Protein AF-A0A918V9K2-F1 (afdb_monomer_lite)

Radius of gyration: 25.77 Å; chains: 1; bounding box: 80×46×63 Å

Secondary structure (DSSP, 8-state):
-HHHHHHHHHHHHHHH-TT-------TTTSPPPPP-HHHHHHHHHHHHTS---GGGGGGG--SHHHHHHHHHHHHHHHHHHT-SEEEEEEE-BTTB--HHHHHHHHHHT-TTTT--GGG---TTTTPEEEEEEE-SS--STTSTTHHHH---------PPPP--S---------TT----------------PPP-

Sequence (196 aa):
MTRRLTARFAAVWRERHPAGRYRYRDPAAAPVPALTAAYTTLGRRVERAGFVPPAEVPALVRDAAEEREWALTAPPAEEVAAAGTLLLGVPMDNFSVPAALKAWIDRVSFPNAFTGPDGGRSPLRETRVVAVMARGGGYGPGAPRASTATSRRPTGRRTSPASAGRRTTCTWWPPNSPASTSCRSSPAWSTWPPPP

Foldseek 3Di:
DLVVVLVVVQVVVCVVCVVDDDDDDDCVVVFLDADDVLLVVLLVQCVVVPADELVRSVVSRDDPSVVVLNVSQSPLLVVQLPALEAEARAEQDPNHGDPSVVSSVVSNPRPNSQADPPSDHGSCPNYHYHYHYDYDWDCPPPTPNVVVVDPPDPPDDDPDDDDDDDDFDWDDDDDPDPDDTDTDDDDDDDDDDDDD

pLDDT: mean 78.72, std 23.77, range [26.5, 98.5]

InterPro domains:
  IPR003680 Flavodoxin-like fold [PF02525] (2-142)
  IPR029039 Flavoprotein-like superfamily [G3DSA:3.40.50.360] (1-156)
  IPR029039 Flavoprotein-like superfamily [SSF52218] (2-145)
  IPR050104 FMN-dependent NADH:quinone oxidoreductase, azoreductase type 1 [PTHR43741] (2-150)

Organism: NCBI:txid68898

Structure (mmCIF, N/CA/C/O backbone):
data_AF-A0A918V9K2-F1
#
_entry.id   AF-A0A918V9K2-F1
#
loop_
_atom_site.group_PDB
_atom_site.id
_atom_site.type_symbol
_atom_site.label_atom_id
_atom_site.label_alt_id
_atom_site.label_comp_id
_atom_site.label_asym_id
_atom_site.label_entity_id
_atom_site.label_seq_id
_atom_site.pdbx_PDB_ins_code
_atom_site.Cartn_x
_atom_site.Cartn_y
_atom_site.Cartn_z
_atom_site.occupancy
_atom_site.B_iso_or_equiv
_atom_site.auth_seq_id
_atom_site.auth_comp_id
_atom_site.auth_asym_id
_atom_site.auth_atom_id
_atom_site.pdbx_PDB_model_num
ATOM 1 N N . MET A 1 1 ? -4.495 -2.445 21.652 1.00 84.62 1 MET A N 1
ATOM 2 C CA . MET A 1 1 ? -5.500 -1.354 21.656 1.00 84.62 1 MET A CA 1
ATOM 3 C C . MET A 1 1 ? -5.933 -0.968 20.244 1.00 84.62 1 MET A C 1
ATOM 5 O O . MET A 1 1 ? -7.098 -1.174 19.928 1.00 84.62 1 MET A O 1
ATOM 9 N N . THR A 1 2 ? -5.024 -0.492 19.379 1.00 89.06 2 THR A N 1
ATOM 10 C CA . THR A 1 2 ? -5.342 -0.070 17.994 1.00 89.06 2 THR A CA 1
ATOM 11 C C . THR A 1 2 ? -6.175 -1.094 17.223 1.00 89.06 2 THR A C 1
ATOM 13 O O . THR A 1 2 ? -7.214 -0.726 16.698 1.00 89.06 2 THR A O 1
ATOM 16 N N . ARG A 1 3 ? -5.807 -2.384 17.260 1.00 91.56 3 ARG A N 1
ATOM 17 C CA . ARG A 1 3 ? -6.555 -3.477 16.606 1.00 91.56 3 ARG A CA 1
ATOM 18 C C . ARG A 1 3 ? -8.030 -3.573 17.027 1.00 91.56 3 ARG A C 1
ATOM 20 O O . ARG A 1 3 ? -8.886 -3.815 16.188 1.00 91.56 3 ARG A O 1
ATOM 27 N N . ARG A 1 4 ? -8.344 -3.378 18.315 1.00 93.00 4 ARG A N 1
ATOM 28 C CA . ARG A 1 4 ? -9.735 -3.426 18.813 1.00 93.00 4 ARG A CA 1
ATOM 29 C C . ARG A 1 4 ? -10.534 -2.214 18.330 1.00 93.00 4 ARG A C 1
ATOM 31 O O . ARG A 1 4 ? -11.672 -2.362 17.899 1.00 93.00 4 ARG A O 1
ATOM 38 N N . LEU A 1 5 ? -9.926 -1.029 18.371 1.00 94.62 5 LEU A N 1
ATOM 39 C CA . LEU A 1 5 ? -10.560 0.214 17.929 1.00 94.62 5 LEU A CA 1
ATOM 40 C C . LEU A 1 5 ? -10.796 0.231 16.414 1.00 94.62 5 LEU A C 1
ATOM 42 O O . LEU A 1 5 ? -11.886 0.590 15.974 1.00 94.62 5 LEU A O 1
ATOM 46 N N . THR A 1 6 ? -9.821 -0.212 15.615 1.00 96.19 6 THR A N 1
ATOM 47 C CA . THR A 1 6 ? -9.998 -0.327 14.162 1.00 96.19 6 THR A CA 1
ATOM 48 C C . THR A 1 6 ? -11.019 -1.398 13.797 1.00 96.19 6 THR A C 1
ATOM 50 O O . THR A 1 6 ? -11.824 -1.165 12.902 1.00 96.19 6 THR A O 1
ATOM 53 N N . ALA A 1 7 ? -11.068 -2.527 14.516 1.00 96.12 7 ALA A N 1
ATOM 54 C CA . ALA A 1 7 ? -12.112 -3.534 14.325 1.00 96.12 7 ALA A CA 1
ATOM 55 C C . ALA A 1 7 ? -13.513 -2.970 14.616 1.00 96.12 7 ALA A C 1
ATOM 57 O O . ALA A 1 7 ? -14.436 -3.186 13.831 1.00 96.12 7 ALA A O 1
ATOM 58 N N . ARG A 1 8 ? -13.674 -2.188 15.694 1.00 96.88 8 ARG A N 1
ATOM 59 C CA . ARG A 1 8 ? -14.955 -1.537 16.006 1.00 96.88 8 ARG A CA 1
ATOM 60 C C . ARG A 1 8 ? -15.348 -0.510 14.947 1.00 96.88 8 ARG A C 1
ATOM 62 O O . ARG A 1 8 ? -16.502 -0.506 14.530 1.00 96.88 8 ARG A O 1
ATOM 69 N N . PHE A 1 9 ? -14.408 0.321 14.493 1.00 96.38 9 PHE A N 1
ATOM 70 C CA . PHE A 1 9 ? -14.653 1.256 13.393 1.00 96.38 9 PHE A CA 1
ATOM 71 C C . PHE A 1 9 ? -15.097 0.510 12.133 1.00 96.38 9 PHE A C 1
ATOM 73 O O . PHE A 1 9 ? -16.107 0.869 11.539 1.00 96.38 9 PHE A O 1
ATOM 80 N N . ALA A 1 10 ? -14.372 -0.543 11.742 1.00 96.56 10 ALA A N 1
ATOM 81 C CA . ALA A 1 10 ? -14.674 -1.318 10.545 1.00 96.56 10 ALA A CA 1
ATOM 82 C C . ALA A 1 10 ? -16.060 -1.974 10.616 1.00 96.56 10 ALA A C 1
ATOM 84 O O . ALA A 1 10 ? -16.785 -1.952 9.625 1.00 96.56 10 ALA A O 1
ATOM 85 N N . ALA A 1 11 ? -16.454 -2.505 11.778 1.00 97.19 11 ALA A N 1
ATOM 86 C CA . ALA A 1 11 ? -17.792 -3.056 11.987 1.00 97.19 11 ALA A CA 1
ATOM 87 C C . ALA A 1 11 ? -18.885 -1.998 11.747 1.00 97.19 11 ALA A C 1
ATOM 89 O O . ALA A 1 11 ? -19.736 -2.184 10.882 1.00 97.19 11 ALA A O 1
ATOM 90 N N . VAL A 1 12 ? -18.790 -0.844 12.418 1.00 97.38 12 VAL A N 1
ATOM 91 C CA . VAL A 1 12 ? -19.761 0.258 12.266 1.00 97.38 12 VAL A CA 1
ATOM 92 C C . VAL A 1 12 ? -19.762 0.821 10.843 1.00 97.38 12 VAL A C 1
ATOM 94 O O . VAL A 1 12 ? -20.810 1.176 10.307 1.00 97.38 12 VAL A O 1
ATOM 97 N N . TRP A 1 13 ? -18.594 0.914 10.206 1.00 96.50 13 TRP A N 1
ATOM 98 C CA . TRP A 1 13 ? -18.494 1.380 8.827 1.00 96.50 13 TRP A CA 1
ATOM 99 C C . TRP A 1 13 ? -19.233 0.437 7.876 1.00 96.50 13 TRP A C 1
ATOM 101 O O . TRP A 1 13 ? -20.012 0.914 7.057 1.00 96.50 13 TRP A O 1
ATOM 111 N N . ARG A 1 14 ? -19.056 -0.882 8.021 1.00 96.69 14 ARG A N 1
ATOM 112 C CA . ARG A 1 14 ? -19.726 -1.890 7.185 1.00 96.69 14 ARG A CA 1
ATOM 113 C C . ARG A 1 14 ? -21.240 -1.906 7.388 1.00 96.69 14 ARG A C 1
ATOM 115 O O . ARG A 1 14 ? -21.965 -2.017 6.410 1.00 96.69 14 ARG A O 1
ATOM 122 N N . GLU A 1 15 ? -21.714 -1.735 8.622 1.00 97.38 15 GLU A N 1
ATOM 123 C CA . GLU A 1 15 ? -23.151 -1.603 8.924 1.00 97.38 15 GLU A CA 1
ATOM 124 C C . GLU A 1 15 ? -23.780 -0.407 8.189 1.00 97.38 15 GLU A C 1
ATOM 126 O O . GLU A 1 15 ? -24.892 -0.499 7.678 1.00 97.38 15 GLU A O 1
ATOM 131 N N . ARG A 1 16 ? -23.053 0.713 8.099 1.00 96.75 16 ARG A N 1
ATOM 132 C CA . ARG A 1 16 ? -23.521 1.940 7.430 1.00 96.75 16 ARG A CA 1
ATOM 133 C C . ARG A 1 16 ? -23.308 1.946 5.915 1.00 96.75 16 ARG A C 1
ATOM 135 O O . ARG A 1 16 ? -23.869 2.800 5.238 1.00 96.75 16 ARG A O 1
ATOM 142 N N . HIS A 1 17 ? -22.506 1.022 5.390 1.00 95.69 17 HIS A N 1
ATOM 143 C CA . HIS A 1 17 ? -22.180 0.915 3.967 1.00 95.69 17 HIS A CA 1
ATOM 144 C C . HIS A 1 17 ? -22.356 -0.540 3.501 1.00 95.69 17 HIS A C 1
ATOM 146 O O . HIS A 1 17 ? -21.368 -1.194 3.163 1.00 95.69 17 HIS A O 1
ATOM 152 N N . PRO A 1 18 ? -23.594 -1.070 3.459 1.00 94.12 18 PRO A N 1
ATOM 153 C CA . PRO A 1 18 ? -23.844 -2.484 3.157 1.00 94.12 18 PRO A CA 1
ATOM 154 C C . PRO A 1 18 ? -23.419 -2.896 1.738 1.00 94.12 18 PRO A C 1
ATOM 156 O O . PRO A 1 18 ? -23.043 -4.042 1.520 1.00 94.12 18 PRO A O 1
ATOM 159 N N . ALA A 1 19 ? -23.421 -1.960 0.782 1.00 94.50 19 ALA A N 1
ATOM 160 C CA . ALA A 1 19 ? -22.894 -2.169 -0.571 1.00 94.50 19 ALA A CA 1
ATOM 161 C C . ALA A 1 19 ? -21.376 -1.905 -0.686 1.00 94.50 19 ALA A C 1
ATOM 163 O O . ALA A 1 19 ? -20.779 -2.105 -1.744 1.00 94.50 19 ALA A O 1
ATOM 164 N N . GLY A 1 20 ? -20.741 -1.418 0.385 1.00 91.56 20 GLY A N 1
ATOM 165 C CA . GLY A 1 20 ? -19.325 -1.079 0.414 1.00 91.56 20 GLY A CA 1
ATOM 166 C C . GLY A 1 20 ? -18.445 -2.325 0.457 1.00 91.56 20 GLY A C 1
ATOM 167 O O . GLY A 1 20 ? -18.639 -3.222 1.277 1.00 91.56 20 GLY A O 1
ATOM 168 N N . ARG A 1 21 ? -17.419 -2.368 -0.398 1.00 94.88 21 ARG A N 1
ATOM 169 C CA . ARG A 1 21 ? -16.385 -3.408 -0.324 1.00 94.88 21 ARG A CA 1
ATOM 170 C C . ARG A 1 21 ? -15.489 -3.160 0.888 1.00 94.88 21 ARG A C 1
ATOM 172 O O . ARG A 1 21 ? -15.125 -2.023 1.178 1.00 94.88 21 ARG A O 1
ATOM 179 N N . TYR A 1 22 ? -15.104 -4.233 1.570 1.00 95.19 22 TYR A N 1
ATOM 180 C CA . TYR A 1 22 ? -14.211 -4.184 2.723 1.00 95.19 22 TYR A CA 1
ATOM 181 C C . TYR A 1 22 ? -13.045 -5.149 2.526 1.00 95.19 22 TYR A C 1
ATOM 183 O O . TYR A 1 22 ? -13.257 -6.342 2.311 1.00 95.19 22 TYR A O 1
ATOM 191 N N . ARG A 1 2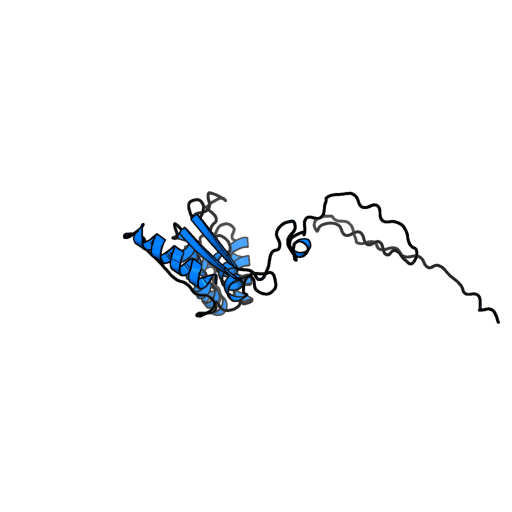3 ? -11.817 -4.637 2.641 1.00 95.12 23 ARG A N 1
ATOM 192 C CA . ARG A 1 23 ? -10.592 -5.440 2.643 1.00 95.12 23 ARG A CA 1
ATOM 193 C C . ARG A 1 23 ? -9.831 -5.188 3.935 1.00 95.12 23 ARG A C 1
ATOM 195 O O . ARG A 1 23 ? -9.568 -4.044 4.297 1.00 95.12 23 ARG A O 1
ATOM 202 N N . TYR A 1 24 ? -9.490 -6.266 4.631 1.00 95.06 24 TYR A N 1
ATOM 203 C CA . TYR A 1 24 ? -8.674 -6.219 5.836 1.00 95.06 24 TYR A CA 1
ATOM 204 C C . TYR A 1 24 ? -7.251 -6.667 5.515 1.00 95.06 24 TYR A C 1
ATOM 206 O O . TYR A 1 24 ? -7.054 -7.695 4.868 1.00 95.06 24 TYR A O 1
ATOM 214 N N . ARG A 1 25 ? -6.265 -5.907 5.994 1.00 93.56 25 ARG A N 1
ATOM 215 C CA . ARG A 1 25 ? -4.850 -6.260 5.910 1.00 93.56 25 ARG A CA 1
ATOM 216 C C . ARG A 1 25 ? -4.215 -6.081 7.277 1.00 93.56 25 ARG A C 1
ATOM 218 O O . ARG A 1 25 ? -4.394 -5.055 7.930 1.00 93.56 25 ARG A O 1
ATOM 225 N N . ASP A 1 26 ? -3.458 -7.088 7.681 1.00 92.06 26 ASP A N 1
ATOM 226 C CA . ASP A 1 26 ? -2.725 -7.096 8.935 1.00 92.06 26 ASP A CA 1
ATOM 227 C C . ASP A 1 26 ? -1.237 -7.332 8.670 1.00 92.06 26 ASP A C 1
ATOM 229 O O . ASP A 1 26 ? -0.807 -8.484 8.582 1.00 92.06 26 ASP A O 1
ATOM 233 N N . PRO A 1 27 ? -0.438 -6.258 8.558 1.00 87.19 27 PRO A N 1
ATOM 234 C CA . PRO A 1 27 ? 1.000 -6.377 8.356 1.00 87.19 27 PRO A CA 1
ATOM 235 C C . PRO A 1 27 ? 1.732 -7.088 9.502 1.00 87.19 27 PRO A C 1
ATOM 237 O O . PRO A 1 27 ? 2.884 -7.452 9.323 1.00 87.19 27 PRO A O 1
ATOM 240 N N . ALA A 1 28 ? 1.124 -7.276 10.679 1.00 83.81 28 ALA A N 1
ATOM 241 C CA . ALA A 1 28 ? 1.758 -8.034 11.759 1.00 83.81 28 ALA A CA 1
ATOM 242 C C . ALA A 1 28 ? 1.540 -9.550 11.612 1.00 83.81 28 ALA A C 1
ATOM 244 O O . ALA A 1 28 ? 2.442 -10.319 11.925 1.00 83.81 28 ALA A O 1
ATOM 245 N N . ALA A 1 29 ? 0.367 -9.981 11.130 1.00 89.19 29 ALA A N 1
ATOM 246 C CA . ALA A 1 29 ? 0.070 -11.399 10.892 1.00 89.19 29 ALA A CA 1
ATOM 247 C C . ALA A 1 29 ? 0.582 -11.897 9.534 1.00 89.19 29 ALA A C 1
ATOM 249 O O . ALA A 1 29 ? 0.991 -13.047 9.416 1.00 89.19 29 ALA A O 1
ATOM 250 N N . ALA A 1 30 ? 0.592 -11.027 8.523 1.00 89.50 30 ALA A N 1
ATOM 251 C CA . ALA A 1 30 ? 1.189 -11.280 7.217 1.00 89.50 30 ALA A CA 1
ATOM 252 C C . ALA A 1 30 ? 2.232 -10.187 6.923 1.00 89.50 30 ALA A C 1
ATOM 254 O O . ALA A 1 30 ? 1.914 -9.199 6.246 1.00 89.50 30 ALA A O 1
ATOM 255 N N . PRO A 1 31 ? 3.458 -10.324 7.470 1.00 87.25 31 PRO A N 1
ATOM 256 C CA . PRO A 1 31 ? 4.515 -9.342 7.304 1.00 87.25 31 PRO A CA 1
ATOM 257 C C . PRO A 1 31 ? 4.809 -9.036 5.848 1.00 87.25 31 PRO A C 1
ATOM 259 O O . PRO A 1 31 ? 5.048 -9.913 5.022 1.00 87.25 31 PRO A O 1
ATOM 262 N N . VAL A 1 32 ? 4.818 -7.743 5.561 1.00 90.12 32 VAL A N 1
ATOM 263 C CA . VAL A 1 32 ? 5.237 -7.202 4.279 1.00 90.12 32 VAL A CA 1
ATOM 264 C C . VAL A 1 32 ? 6.768 -7.331 4.218 1.00 90.12 32 VAL A C 1
ATOM 266 O O . VAL A 1 32 ? 7.433 -6.749 5.077 1.00 90.12 32 VAL A O 1
ATOM 269 N N . PRO A 1 33 ? 7.347 -8.101 3.268 1.00 93.12 33 PRO A N 1
ATOM 270 C CA . PRO A 1 33 ? 8.790 -8.354 3.244 1.00 93.12 33 PRO A CA 1
ATOM 271 C C . PRO A 1 33 ? 9.601 -7.057 3.192 1.00 93.12 33 PRO A C 1
ATOM 273 O O . PRO A 1 33 ? 9.145 -6.081 2.599 1.00 93.12 33 PRO A O 1
ATOM 276 N N . ALA A 1 34 ? 10.811 -7.026 3.746 1.00 92.94 34 ALA A N 1
ATOM 277 C CA . ALA A 1 34 ? 11.684 -5.865 3.571 1.00 92.94 34 ALA A CA 1
ATOM 278 C C . ALA A 1 34 ? 11.939 -5.586 2.076 1.00 92.94 34 ALA A C 1
ATOM 280 O O . ALA A 1 34 ? 11.912 -6.505 1.253 1.00 92.94 34 ALA A O 1
ATOM 281 N N . LEU A 1 35 ? 12.153 -4.317 1.730 1.00 95.12 35 LEU A N 1
ATOM 282 C CA . LEU A 1 35 ? 12.511 -3.926 0.367 1.00 95.12 35 LEU A CA 1
ATOM 283 C C . LEU A 1 35 ? 13.937 -4.378 0.057 1.00 95.12 35 LEU A C 1
ATOM 285 O O . LEU A 1 35 ? 14.819 -4.307 0.915 1.00 95.12 35 LEU A O 1
ATOM 289 N N . THR A 1 36 ? 14.170 -4.794 -1.182 1.00 97.56 36 THR A N 1
ATOM 290 C CA . THR A 1 36 ? 15.504 -5.144 -1.679 1.00 97.56 36 THR A CA 1
ATOM 291 C C . THR A 1 36 ? 16.045 -4.061 -2.613 1.00 97.56 36 THR A C 1
ATOM 293 O O . THR A 1 36 ? 15.345 -3.118 -2.985 1.00 97.56 36 THR A O 1
ATOM 296 N N . ALA A 1 37 ? 17.304 -4.194 -3.036 1.00 98.06 37 ALA A N 1
ATOM 297 C CA . ALA A 1 37 ? 17.899 -3.277 -4.007 1.00 98.06 37 ALA A CA 1
ATOM 298 C C . ALA A 1 37 ? 17.142 -3.252 -5.351 1.00 98.06 37 ALA A C 1
ATOM 300 O O . ALA A 1 37 ? 17.139 -2.217 -6.018 1.00 98.06 37 ALA A O 1
ATOM 301 N N . ALA A 1 38 ? 16.476 -4.352 -5.728 1.00 98.38 38 ALA A N 1
ATOM 302 C CA . ALA A 1 38 ? 15.687 -4.446 -6.955 1.00 98.38 38 ALA A CA 1
ATOM 303 C C . ALA A 1 38 ? 14.515 -3.449 -6.964 1.00 98.38 38 ALA A C 1
ATOM 305 O O . ALA A 1 38 ? 14.313 -2.757 -7.958 1.00 98.38 38 ALA A O 1
ATOM 306 N N . TYR A 1 39 ? 13.832 -3.272 -5.825 1.00 98.19 39 TYR A N 1
ATOM 307 C CA . TYR A 1 39 ? 12.772 -2.271 -5.656 1.00 98.19 39 TYR A CA 1
ATOM 308 C C . TYR A 1 39 ? 13.281 -0.864 -5.995 1.00 98.19 39 TYR A C 1
ATOM 310 O O . TYR A 1 39 ? 12.697 -0.150 -6.808 1.00 98.19 39 TYR A O 1
ATOM 318 N N . THR A 1 40 ? 14.417 -0.480 -5.408 1.00 97.94 40 THR A N 1
ATOM 319 C CA . THR A 1 40 ? 15.012 0.848 -5.606 1.00 97.94 40 THR A CA 1
ATOM 320 C C . THR A 1 40 ? 15.537 1.029 -7.030 1.00 97.94 40 THR A C 1
ATOM 322 O O . THR A 1 40 ? 15.469 2.123 -7.590 1.00 97.94 40 THR A O 1
ATOM 325 N N . THR A 1 41 ? 16.085 -0.022 -7.638 1.00 98.44 41 THR A N 1
ATOM 326 C CA . THR A 1 41 ? 16.565 0.021 -9.025 1.00 98.44 41 THR A CA 1
ATOM 327 C C . THR A 1 41 ? 15.416 0.209 -10.010 1.00 98.44 41 THR A C 1
ATOM 329 O O . THR A 1 41 ? 15.510 1.109 -10.849 1.00 98.44 41 THR A O 1
ATOM 332 N N . LEU A 1 42 ? 14.321 -0.539 -9.850 1.00 98.50 42 LEU A N 1
ATOM 333 C CA . LEU A 1 42 ? 13.105 -0.370 -10.643 1.00 98.50 42 LEU A CA 1
ATOM 334 C C . LEU A 1 42 ? 12.485 1.018 -10.427 1.00 98.50 42 LEU A C 1
ATOM 336 O O . LEU A 1 42 ? 12.216 1.720 -11.398 1.00 98.50 42 LEU A O 1
ATOM 340 N N . GLY A 1 43 ? 12.341 1.460 -9.172 1.00 97.50 43 GLY A N 1
ATOM 341 C CA . GLY A 1 43 ? 11.787 2.776 -8.831 1.00 97.50 43 GLY A CA 1
ATOM 342 C C . GLY A 1 43 ? 12.552 3.930 -9.481 1.00 97.50 43 GLY A C 1
ATOM 343 O O . GLY A 1 43 ? 11.956 4.764 -10.155 1.00 97.50 43 GLY A O 1
ATOM 344 N N . ARG A 1 44 ? 13.889 3.925 -9.405 1.00 97.88 44 ARG A N 1
ATOM 345 C CA . ARG A 1 44 ? 14.716 4.941 -10.084 1.00 97.88 44 ARG A CA 1
ATOM 346 C C . ARG A 1 44 ? 14.589 4.895 -11.603 1.00 97.88 44 ARG A C 1
ATOM 348 O O . ARG A 1 44 ? 14.747 5.922 -12.258 1.00 97.88 44 ARG A O 1
ATOM 355 N N . ARG A 1 45 ? 14.381 3.711 -12.188 1.00 97.69 45 ARG A N 1
ATOM 356 C CA . ARG A 1 45 ? 14.155 3.578 -13.634 1.00 97.69 45 ARG A CA 1
ATOM 357 C C . ARG A 1 45 ? 12.825 4.221 -14.025 1.00 97.69 45 ARG A C 1
ATOM 359 O O . ARG A 1 45 ? 12.803 4.973 -14.991 1.00 97.69 45 ARG A O 1
ATOM 366 N N . VAL A 1 46 ? 11.774 3.967 -13.246 1.00 96.81 46 VAL A N 1
ATOM 367 C CA . VAL A 1 46 ? 10.449 4.582 -13.406 1.00 96.81 46 VAL A CA 1
ATOM 368 C C . VAL A 1 46 ? 10.532 6.105 -13.285 1.00 96.81 46 VAL A C 1
ATOM 370 O O . VAL A 1 46 ? 10.075 6.801 -14.181 1.00 96.81 46 VAL A O 1
ATOM 373 N N . GLU A 1 47 ? 11.195 6.630 -12.253 1.00 94.31 47 GLU A N 1
ATOM 374 C CA . GLU A 1 47 ? 11.372 8.079 -12.065 1.00 94.31 47 GLU A CA 1
ATOM 375 C C . GLU A 1 47 ? 12.096 8.744 -13.246 1.00 94.31 47 GLU A C 1
ATOM 377 O O . GLU A 1 47 ? 11.697 9.812 -13.703 1.00 94.31 47 GLU A O 1
ATOM 382 N N . ARG A 1 48 ? 13.152 8.109 -13.777 1.00 95.88 48 ARG A N 1
ATOM 383 C CA . ARG A 1 48 ? 13.894 8.635 -14.938 1.00 95.88 48 ARG A CA 1
ATOM 384 C C . ARG A 1 48 ? 13.091 8.611 -16.235 1.00 95.88 48 ARG A C 1
ATOM 386 O O . ARG A 1 48 ? 13.391 9.398 -17.126 1.00 95.88 48 ARG A O 1
ATOM 393 N N . ALA A 1 49 ? 12.112 7.718 -16.348 1.00 94.06 49 ALA A N 1
ATOM 394 C CA . ALA A 1 49 ? 11.198 7.670 -17.484 1.00 94.06 49 ALA A CA 1
ATOM 395 C C . ALA A 1 49 ? 10.103 8.755 -17.410 1.00 94.06 49 ALA A C 1
ATOM 397 O O . ALA A 1 49 ? 9.315 8.888 -18.341 1.00 94.06 49 ALA A O 1
ATOM 398 N N . GLY A 1 50 ? 10.065 9.552 -16.334 1.00 90.69 50 GLY A N 1
ATOM 399 C CA . GLY A 1 50 ? 9.048 10.573 -16.113 1.00 90.69 50 GLY A CA 1
ATOM 400 C C . GLY A 1 50 ? 7.777 9.974 -15.517 1.00 90.69 50 GLY A C 1
ATOM 401 O O . GLY A 1 50 ? 7.820 9.264 -14.508 1.00 90.69 50 GLY A O 1
ATOM 402 N N . PHE A 1 51 ? 6.629 10.285 -16.118 1.00 91.25 51 PHE A N 1
ATOM 403 C CA . PHE A 1 51 ? 5.358 9.704 -15.701 1.00 91.25 51 PHE A CA 1
ATOM 404 C C . PHE A 1 51 ? 5.172 8.323 -16.337 1.00 91.25 51 PHE A C 1
ATOM 406 O O . PHE A 1 51 ? 5.047 8.204 -17.551 1.00 91.25 51 PHE A O 1
ATOM 413 N N . VAL A 1 52 ? 5.120 7.291 -15.496 1.00 93.44 52 VAL A N 1
ATOM 414 C CA . VAL A 1 52 ? 4.792 5.912 -15.876 1.00 93.44 52 VAL A CA 1
ATOM 415 C C . VAL A 1 52 ? 3.659 5.456 -14.965 1.00 93.44 52 VAL A C 1
ATOM 417 O O . VAL A 1 52 ? 3.884 5.355 -13.753 1.00 93.44 52 VAL A O 1
ATOM 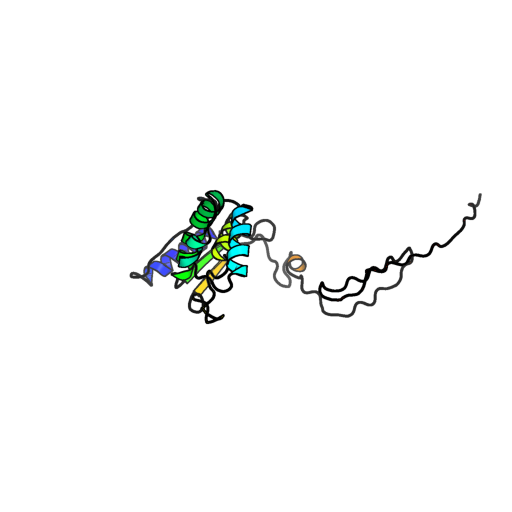420 N N . PRO A 1 53 ? 2.449 5.203 -15.483 1.00 91.69 53 PRO A N 1
ATOM 421 C CA . PRO A 1 53 ? 1.362 4.709 -14.655 1.00 91.69 53 PRO A CA 1
ATOM 422 C C . PRO A 1 53 ? 1.695 3.302 -14.128 1.00 91.69 53 PRO A C 1
ATOM 424 O O . PRO A 1 53 ? 2.379 2.539 -14.814 1.00 91.69 53 PRO A O 1
ATOM 427 N N . PRO A 1 54 ? 1.183 2.901 -12.947 1.00 92.81 54 PRO A N 1
ATOM 428 C CA . PRO A 1 54 ? 1.447 1.577 -12.374 1.00 92.81 54 PRO A CA 1
ATOM 429 C C . PRO A 1 54 ? 1.225 0.412 -13.347 1.00 92.81 54 PRO A C 1
ATOM 431 O O . PRO A 1 54 ? 2.020 -0.520 -13.378 1.00 92.81 54 PRO A O 1
ATOM 434 N N . ALA A 1 55 ? 0.200 0.497 -14.199 1.00 93.25 55 ALA A N 1
ATOM 435 C CA . ALA A 1 55 ? -0.105 -0.526 -15.199 1.00 93.25 55 ALA A CA 1
ATOM 436 C C . ALA A 1 55 ? 1.009 -0.737 -16.248 1.00 93.25 55 ALA A C 1
ATOM 438 O O . ALA A 1 55 ? 1.094 -1.812 -16.833 1.00 93.25 55 ALA A O 1
ATOM 439 N N . GLU A 1 56 ? 1.873 0.256 -16.469 1.00 95.81 56 GLU A N 1
ATOM 440 C CA . GLU A 1 56 ? 2.967 0.210 -17.450 1.00 95.81 56 GLU A CA 1
ATOM 441 C C . GLU A 1 56 ? 4.328 -0.130 -16.823 1.00 95.81 56 GLU A C 1
ATOM 443 O O . GLU A 1 56 ? 5.265 -0.495 -17.535 1.00 95.81 56 GLU A O 1
ATOM 448 N N . VAL A 1 57 ? 4.449 -0.097 -15.490 1.00 97.31 57 VAL A N 1
ATOM 449 C CA . VAL A 1 57 ? 5.686 -0.467 -14.779 1.00 97.31 57 VAL A CA 1
ATOM 450 C C . VAL A 1 57 ? 6.204 -1.873 -15.138 1.00 97.31 57 VAL A C 1
ATOM 452 O O . VAL A 1 57 ? 7.424 -2.001 -15.280 1.00 97.31 57 VAL A O 1
ATOM 455 N N . PRO A 1 58 ? 5.366 -2.914 -15.362 1.00 97.81 58 PRO A N 1
ATOM 456 C CA . PRO A 1 58 ? 5.844 -4.223 -15.815 1.00 97.81 58 PRO A CA 1
ATOM 457 C C . PRO A 1 58 ? 6.735 -4.181 -17.064 1.00 97.81 58 PRO A C 1
ATOM 459 O O . PRO A 1 58 ? 7.680 -4.957 -17.156 1.00 97.81 58 PRO A O 1
ATOM 462 N N . ALA A 1 59 ? 6.501 -3.250 -17.996 1.00 97.94 59 ALA A N 1
ATOM 463 C CA . ALA A 1 59 ? 7.309 -3.124 -19.213 1.00 97.94 59 ALA A CA 1
ATOM 464 C C . ALA A 1 59 ? 8.744 -2.627 -18.940 1.00 97.94 59 ALA A C 1
ATOM 466 O O . ALA A 1 59 ? 9.627 -2.745 -19.791 1.00 97.94 59 ALA A O 1
ATOM 467 N N . LEU A 1 60 ? 8.991 -2.065 -17.753 1.00 97.75 60 LEU A N 1
ATOM 468 C CA . LEU A 1 60 ? 10.300 -1.583 -17.324 1.00 97.75 60 LEU A CA 1
ATOM 469 C C . LEU A 1 60 ? 11.075 -2.598 -16.482 1.00 97.75 60 LEU A C 1
ATOM 471 O O . LEU A 1 60 ? 12.252 -2.343 -16.217 1.00 97.75 60 LEU A O 1
ATOM 475 N N . VAL A 1 61 ? 10.458 -3.710 -16.075 1.00 98.38 61 VAL A N 1
ATOM 476 C CA . VAL A 1 61 ? 11.093 -4.797 -15.314 1.00 98.38 61 VAL A CA 1
ATOM 477 C C . VAL A 1 61 ? 12.155 -5.489 -16.174 1.00 98.38 61 VAL A C 1
ATOM 479 O O . VAL A 1 61 ? 11.952 -5.724 -17.364 1.00 98.38 61 VAL A O 1
ATOM 482 N N . ARG A 1 62 ? 13.322 -5.780 -15.590 1.00 98.31 62 ARG A N 1
ATOM 483 C CA . ARG A 1 62 ? 14.477 -6.350 -16.311 1.00 98.31 62 ARG A CA 1
ATOM 484 C C . ARG A 1 62 ? 14.867 -7.751 -15.871 1.00 98.31 62 ARG A C 1
ATOM 486 O O . ARG A 1 62 ? 15.512 -8.450 -16.646 1.00 98.31 62 ARG A O 1
ATOM 493 N N . ASP A 1 63 ? 14.509 -8.148 -14.658 1.00 98.31 63 ASP A N 1
ATOM 494 C CA . ASP A 1 63 ? 14.893 -9.436 -14.092 1.00 98.31 63 ASP A CA 1
ATOM 495 C C . ASP A 1 63 ? 13.856 -9.958 -13.084 1.00 98.31 63 ASP A C 1
ATOM 497 O O . ASP A 1 63 ? 12.921 -9.255 -12.690 1.00 98.31 63 ASP A O 1
ATOM 501 N N . ALA A 1 64 ? 14.042 -11.208 -12.654 1.00 98.44 64 ALA A N 1
ATOM 502 C CA . ALA A 1 64 ? 13.144 -11.891 -11.726 1.00 98.44 64 ALA A CA 1
ATOM 503 C C . ALA A 1 64 ? 13.099 -11.246 -10.325 1.00 98.44 64 ALA A C 1
ATOM 505 O O . ALA A 1 64 ? 12.120 -11.410 -9.594 1.00 98.44 64 ALA A O 1
ATOM 506 N N . ALA A 1 65 ? 14.147 -10.521 -9.914 1.00 98.38 65 ALA A N 1
ATOM 507 C CA . ALA A 1 65 ? 14.161 -9.849 -8.618 1.00 98.38 65 ALA A CA 1
ATOM 508 C C . ALA A 1 65 ? 13.280 -8.592 -8.650 1.00 98.38 65 ALA A C 1
ATOM 510 O O . ALA A 1 65 ? 12.515 -8.353 -7.715 1.00 98.38 65 ALA A O 1
ATOM 511 N N . GLU A 1 66 ? 13.345 -7.819 -9.734 1.00 98.50 66 GLU A N 1
ATOM 512 C CA . GLU A 1 66 ? 12.449 -6.690 -9.980 1.00 98.50 66 GLU A CA 1
ATOM 513 C C . GLU A 1 66 ? 11.001 -7.147 -10.181 1.00 98.50 66 GLU A C 1
ATOM 515 O O . GLU A 1 66 ? 10.096 -6.540 -9.609 1.00 98.50 66 GLU A O 1
ATOM 520 N N . GLU A 1 67 ? 10.781 -8.245 -10.910 1.00 98.38 67 GLU A N 1
ATOM 521 C CA . GLU A 1 67 ? 9.456 -8.856 -11.071 1.00 98.38 67 GLU A CA 1
ATOM 522 C C . GLU A 1 67 ? 8.851 -9.223 -9.711 1.00 98.38 67 GLU A C 1
ATOM 524 O O . GLU A 1 67 ? 7.713 -8.858 -9.403 1.00 98.38 67 GLU A O 1
ATOM 529 N N . ARG A 1 68 ? 9.641 -9.868 -8.844 1.00 97.88 68 ARG A N 1
ATOM 530 C CA . ARG A 1 68 ? 9.229 -10.200 -7.477 1.00 97.88 68 ARG A CA 1
ATOM 531 C C . ARG A 1 68 ? 8.888 -8.957 -6.655 1.00 97.88 68 ARG A C 1
ATOM 533 O O . ARG A 1 68 ? 7.888 -8.966 -5.938 1.00 97.88 68 ARG A O 1
ATOM 540 N N . GLU A 1 69 ? 9.707 -7.904 -6.697 1.00 98.06 69 GLU A N 1
ATOM 541 C CA . GLU A 1 69 ? 9.403 -6.674 -5.951 1.00 98.06 69 GLU A CA 1
ATOM 542 C C . GLU A 1 69 ? 8.154 -5.977 -6.489 1.00 98.06 69 GLU A C 1
ATOM 544 O O . GLU A 1 69 ? 7.343 -5.496 -5.693 1.00 98.06 69 GLU A O 1
ATOM 549 N N . TRP A 1 70 ? 7.946 -5.972 -7.808 1.00 97.88 70 TRP A N 1
ATOM 550 C CA . TRP A 1 70 ? 6.736 -5.425 -8.413 1.00 97.88 70 TRP A CA 1
ATOM 551 C C . TRP A 1 70 ? 5.485 -6.217 -8.015 1.00 97.88 70 TRP A C 1
ATOM 553 O O . TRP A 1 70 ? 4.502 -5.618 -7.580 1.00 97.88 70 TRP A O 1
ATOM 563 N N . ALA A 1 71 ? 5.545 -7.551 -8.030 1.00 97.12 71 ALA A N 1
ATOM 564 C CA . ALA A 1 71 ? 4.450 -8.422 -7.595 1.00 97.12 71 ALA A CA 1
ATOM 565 C C . ALA A 1 71 ? 4.044 -8.198 -6.123 1.00 97.12 71 ALA A C 1
ATOM 567 O O . ALA A 1 71 ? 2.881 -8.367 -5.758 1.00 97.12 71 ALA A O 1
ATOM 568 N N . LEU A 1 72 ? 4.983 -7.782 -5.266 1.00 96.19 72 LEU A N 1
ATOM 569 C CA . LEU A 1 72 ? 4.699 -7.406 -3.876 1.00 96.19 72 LEU A CA 1
ATOM 570 C C . LEU A 1 72 ? 4.165 -5.969 -3.735 1.00 96.19 72 LEU A C 1
ATOM 572 O O . LEU A 1 72 ? 3.542 -5.647 -2.720 1.00 96.19 72 LEU A O 1
ATOM 576 N N . THR A 1 73 ? 4.435 -5.108 -4.717 1.00 97.25 73 THR A N 1
ATOM 577 C CA . THR A 1 73 ? 4.185 -3.659 -4.684 1.00 97.25 73 THR A CA 1
ATOM 578 C C . THR A 1 73 ? 2.853 -3.278 -5.322 1.00 97.25 73 THR A C 1
ATOM 580 O O . THR A 1 73 ? 2.103 -2.506 -4.724 1.00 97.25 73 THR A O 1
ATOM 583 N N . ALA A 1 74 ? 2.523 -3.848 -6.484 1.00 96.19 74 ALA A N 1
ATOM 584 C CA . ALA A 1 74 ? 1.318 -3.491 -7.232 1.00 96.19 74 ALA A CA 1
ATOM 585 C C . ALA A 1 74 ? 0.016 -3.753 -6.449 1.00 96.19 74 ALA A C 1
ATOM 587 O O . ALA A 1 74 ? -0.772 -2.817 -6.303 1.00 96.19 74 ALA A O 1
ATOM 588 N N . PRO A 1 75 ? -0.202 -4.934 -5.827 1.00 94.50 75 PRO A N 1
ATOM 589 C CA . PRO A 1 75 ? -1.480 -5.219 -5.175 1.00 94.50 75 PRO A CA 1
ATOM 590 C C . PRO A 1 75 ? -1.866 -4.241 -4.049 1.00 94.50 75 PRO A C 1
ATOM 592 O O . PRO A 1 75 ? -2.985 -3.730 -4.071 1.00 94.50 75 PRO A O 1
ATOM 595 N N . PRO A 1 76 ? -1.003 -3.923 -3.057 1.00 94.12 76 PRO A N 1
ATOM 596 C CA . PRO A 1 76 ? -1.380 -2.961 -2.025 1.00 94.12 76 PRO A CA 1
ATOM 597 C C . PRO A 1 76 ? -1.538 -1.533 -2.570 1.00 94.12 76 PRO A C 1
ATOM 599 O O . PRO A 1 76 ? -2.337 -0.780 -2.016 1.00 94.12 76 PRO A O 1
ATOM 602 N N . ALA A 1 77 ? -0.819 -1.145 -3.629 1.00 94.12 77 ALA A N 1
ATOM 603 C CA . ALA A 1 77 ? -0.995 0.166 -4.255 1.00 94.12 77 ALA A CA 1
ATOM 604 C C . ALA A 1 77 ? -2.362 0.273 -4.957 1.00 94.12 77 ALA A C 1
ATOM 606 O O . ALA A 1 77 ? -3.085 1.246 -4.744 1.00 94.12 77 ALA A O 1
ATOM 607 N N . GLU A 1 78 ? -2.764 -0.760 -5.703 1.00 92.88 78 GLU A N 1
ATOM 608 C CA . GLU A 1 78 ? -4.090 -0.864 -6.331 1.00 92.88 78 GLU A CA 1
ATOM 609 C C . GLU A 1 78 ? -5.221 -0.868 -5.293 1.00 92.88 78 GLU A C 1
ATOM 611 O O . GLU A 1 78 ? -6.231 -0.185 -5.463 1.00 92.88 78 GLU A O 1
ATOM 616 N N . GLU A 1 79 ? -5.039 -1.591 -4.180 1.00 93.19 79 GLU A N 1
ATOM 617 C CA . GLU A 1 79 ? -5.976 -1.589 -3.049 1.00 93.19 79 GLU A CA 1
ATOM 618 C C . GLU A 1 79 ? -6.229 -0.172 -2.520 1.00 93.19 79 GLU A C 1
ATOM 620 O O . GLU A 1 79 ? -7.373 0.185 -2.240 1.00 93.19 79 GLU A O 1
ATOM 625 N N . VAL A 1 80 ? -5.169 0.628 -2.373 1.00 94.75 80 VAL A N 1
ATOM 626 C CA . VAL A 1 80 ? -5.261 2.006 -1.877 1.00 94.75 80 VAL A CA 1
ATOM 627 C C . VAL A 1 80 ? -5.845 2.938 -2.936 1.00 94.75 80 VAL A C 1
ATOM 629 O O . VAL A 1 80 ? -6.694 3.757 -2.594 1.00 94.75 80 VAL A O 1
ATOM 632 N N . ALA A 1 81 ? -5.470 2.782 -4.209 1.00 92.06 81 ALA A N 1
ATOM 633 C CA . ALA A 1 81 ? -6.028 3.568 -5.312 1.00 92.06 81 ALA A CA 1
ATOM 634 C C . ALA A 1 81 ? -7.548 3.376 -5.454 1.00 92.06 81 ALA A C 1
ATOM 636 O O . ALA A 1 81 ? -8.268 4.323 -5.757 1.00 92.06 81 ALA A O 1
ATOM 637 N N . ALA A 1 82 ? -8.046 2.162 -5.205 1.00 92.12 82 ALA A N 1
ATOM 638 C CA . ALA A 1 82 ? -9.471 1.843 -5.261 1.00 92.12 82 ALA A CA 1
ATOM 639 C C . ALA A 1 82 ? -10.238 2.194 -3.969 1.00 92.12 82 ALA A C 1
ATOM 641 O O . ALA A 1 82 ? -11.464 2.048 -3.915 1.00 92.12 82 ALA A O 1
ATOM 642 N N . ALA A 1 83 ? -9.551 2.612 -2.902 1.00 94.25 83 ALA A N 1
ATOM 643 C CA . ALA A 1 83 ? -10.175 2.838 -1.607 1.00 94.25 83 ALA A CA 1
ATOM 644 C C . ALA A 1 83 ? -10.829 4.226 -1.519 1.00 94.25 83 ALA A C 1
ATOM 646 O O . ALA A 1 83 ? -10.162 5.259 -1.543 1.00 94.25 83 ALA A O 1
ATOM 647 N N . GLY A 1 84 ? -12.141 4.254 -1.267 1.00 94.56 84 GLY A N 1
ATOM 648 C CA . GLY A 1 84 ? -12.829 5.476 -0.828 1.00 94.56 84 GLY A CA 1
ATOM 649 C C . GLY A 1 84 ? -12.560 5.827 0.643 1.00 94.56 84 GLY A C 1
ATOM 650 O O . GLY A 1 84 ? -12.714 6.970 1.071 1.00 94.56 84 GLY A O 1
ATOM 651 N N . THR A 1 85 ? -12.154 4.851 1.460 1.00 95.88 85 THR A N 1
ATOM 652 C CA . THR A 1 85 ? -11.760 5.064 2.860 1.00 95.88 85 THR A CA 1
ATOM 653 C C . THR A 1 85 ? -10.618 4.126 3.236 1.00 95.88 85 THR A C 1
ATOM 655 O O . THR A 1 85 ? -10.746 2.911 3.105 1.00 95.88 85 THR A O 1
ATOM 658 N N . LEU A 1 86 ? -9.525 4.687 3.753 1.00 96.69 86 LEU A N 1
ATOM 659 C CA . LEU A 1 86 ? -8.360 3.962 4.248 1.00 96.69 86 LEU A CA 1
ATOM 660 C C . LEU A 1 86 ? -8.284 4.081 5.776 1.00 96.69 86 LEU A C 1
ATOM 662 O O . LEU A 1 86 ? -8.042 5.161 6.313 1.00 96.69 86 LEU A O 1
ATOM 666 N N . LEU A 1 87 ? -8.474 2.967 6.485 1.00 97.19 87 LEU A N 1
ATOM 667 C CA . LEU A 1 87 ? -8.349 2.892 7.943 1.00 97.19 87 LEU A CA 1
ATOM 668 C C . LEU A 1 87 ? -6.995 2.290 8.333 1.00 97.19 87 LEU A C 1
ATOM 670 O O . LEU A 1 87 ? -6.735 1.118 8.066 1.00 97.19 87 LEU A O 1
ATOM 674 N N . LEU A 1 88 ? -6.164 3.060 9.032 1.00 96.50 88 LEU A N 1
ATOM 675 C CA . LEU A 1 88 ? -4.844 2.641 9.498 1.00 96.50 88 LEU A CA 1
ATOM 676 C C . LEU A 1 88 ? -4.841 2.469 11.019 1.00 96.50 88 LEU A C 1
ATOM 678 O O . LEU A 1 88 ? -5.137 3.400 11.765 1.00 96.50 88 LEU A O 1
ATOM 682 N N . GLY A 1 89 ? -4.470 1.280 11.492 1.00 95.56 89 GLY A N 1
ATOM 683 C CA . GLY A 1 89 ? -4.151 1.042 12.900 1.00 95.56 89 GLY A CA 1
ATOM 684 C C . GLY A 1 89 ? -2.660 1.235 13.136 1.00 95.56 89 GLY A C 1
ATOM 685 O O . GLY A 1 89 ? -1.865 0.426 12.670 1.00 95.56 89 GLY A O 1
ATOM 686 N N . VAL A 1 90 ? -2.280 2.280 13.867 1.00 94.62 90 VAL A N 1
ATOM 687 C CA . VAL A 1 90 ? -0.886 2.734 13.967 1.00 94.62 90 VAL A CA 1
ATOM 688 C C . VAL A 1 90 ? -0.441 2.734 15.436 1.00 94.62 90 VAL A C 1
ATOM 690 O O . VAL A 1 90 ? -0.544 3.756 16.119 1.00 94.62 90 VAL A O 1
ATOM 693 N N . PRO A 1 91 ? -0.034 1.580 15.999 1.00 92.00 91 PRO A N 1
ATOM 694 C CA . PRO A 1 91 ? 0.568 1.576 17.327 1.00 92.00 91 PRO A CA 1
ATOM 695 C C . PRO A 1 91 ? 1.922 2.296 17.281 1.00 92.00 91 PRO A C 1
ATOM 697 O O . PRO A 1 91 ? 2.578 2.326 16.243 1.00 92.00 91 PRO A O 1
ATOM 700 N N . MET A 1 92 ? 2.319 2.899 18.399 1.00 91.38 92 MET A N 1
ATOM 701 C CA . MET A 1 92 ? 3.629 3.525 18.530 1.00 91.38 92 MET A CA 1
ATOM 702 C C . MET A 1 92 ? 4.625 2.535 19.137 1.00 91.38 92 MET A C 1
ATOM 704 O O . MET A 1 92 ? 4.581 2.288 20.344 1.00 91.38 92 MET A O 1
ATOM 708 N N . ASP A 1 93 ? 5.546 2.050 18.310 1.00 87.12 93 ASP A N 1
ATOM 709 C CA . ASP A 1 93 ? 6.666 1.200 18.710 1.00 87.12 93 ASP A CA 1
ATOM 710 C C . ASP A 1 93 ? 7.941 2.043 18.686 1.00 87.12 93 ASP A C 1
ATOM 712 O O . ASP A 1 93 ? 8.292 2.621 17.659 1.00 87.12 93 ASP A O 1
ATOM 716 N N . ASN A 1 94 ? 8.614 2.160 19.834 1.00 87.44 94 ASN A N 1
ATOM 717 C CA . ASN A 1 94 ? 9.837 2.955 19.995 1.00 87.44 94 ASN A CA 1
ATOM 718 C C . ASN A 1 94 ? 9.776 4.337 19.302 1.00 87.44 94 ASN A C 1
ATOM 720 O O . ASN A 1 94 ? 10.640 4.694 18.505 1.00 87.44 94 ASN A O 1
ATOM 724 N N . PHE A 1 95 ? 8.723 5.110 19.598 1.00 88.25 95 PHE A N 1
ATOM 725 C CA . PHE A 1 95 ? 8.494 6.464 19.062 1.00 88.25 95 PHE A CA 1
ATOM 726 C C . PHE A 1 95 ? 8.228 6.546 17.547 1.00 88.25 95 PHE A C 1
ATOM 728 O O . PHE A 1 95 ? 8.240 7.641 16.987 1.00 88.25 95 PHE A O 1
ATOM 735 N N . SER A 1 96 ? 7.938 5.423 16.888 1.00 90.38 96 SER A N 1
ATOM 736 C CA . SER A 1 96 ? 7.620 5.360 15.459 1.00 90.38 96 SER A CA 1
ATOM 737 C C . SER A 1 96 ? 6.485 4.370 15.174 1.00 90.38 96 SER A C 1
ATOM 739 O O . SER A 1 96 ? 5.840 3.853 16.085 1.00 90.38 96 SER A O 1
ATOM 741 N N . VAL A 1 97 ? 6.211 4.135 13.892 1.00 93.00 97 VAL A N 1
ATOM 742 C CA . VAL A 1 97 ? 5.318 3.074 13.416 1.00 93.00 97 VAL A CA 1
ATOM 743 C C . VAL A 1 97 ? 6.049 1.720 13.392 1.00 93.00 97 VAL A C 1
ATOM 745 O O . VAL A 1 97 ? 7.272 1.702 13.233 1.00 93.00 97 VAL A O 1
ATOM 748 N N . PRO A 1 98 ? 5.342 0.575 13.472 1.00 92.38 98 PRO A N 1
ATOM 749 C CA . PRO A 1 98 ? 5.975 -0.737 13.359 1.00 92.38 98 PRO A CA 1
ATOM 750 C C . PRO A 1 98 ? 6.669 -0.920 12.006 1.00 92.38 98 PRO A C 1
ATOM 752 O O . PRO A 1 98 ? 6.163 -0.467 10.975 1.00 92.38 98 PRO A O 1
ATOM 755 N N . ALA A 1 99 ? 7.779 -1.662 11.982 1.00 93.44 99 ALA A N 1
ATOM 756 C CA . ALA A 1 99 ? 8.566 -1.893 10.766 1.00 93.44 99 ALA A CA 1
ATOM 757 C C . ALA A 1 99 ? 7.734 -2.479 9.610 1.00 93.44 99 ALA A C 1
ATOM 759 O O . ALA A 1 99 ? 7.870 -2.049 8.468 1.00 93.44 99 ALA A O 1
ATOM 760 N N . ALA A 1 100 ? 6.813 -3.401 9.906 1.00 92.62 100 ALA A N 1
ATOM 761 C CA . ALA A 1 100 ? 5.926 -3.980 8.898 1.00 92.62 100 ALA A CA 1
ATOM 762 C C . ALA A 1 100 ? 4.954 -2.951 8.293 1.00 92.62 100 ALA A C 1
ATOM 764 O O . ALA A 1 100 ? 4.683 -2.988 7.093 1.00 92.62 100 ALA A O 1
ATOM 765 N N . LEU A 1 101 ? 4.457 -2.003 9.101 1.00 93.69 101 LEU A N 1
ATOM 766 C CA . LEU A 1 101 ? 3.634 -0.905 8.592 1.00 93.69 101 LEU A CA 1
ATOM 767 C C . LEU A 1 101 ? 4.473 0.032 7.718 1.00 93.69 101 LEU A C 1
ATOM 769 O O . LEU A 1 101 ? 4.011 0.441 6.659 1.00 93.69 101 LEU A O 1
ATOM 773 N N . LYS A 1 102 ? 5.720 0.321 8.107 1.00 94.62 102 LYS A N 1
ATOM 774 C CA . LYS A 1 102 ? 6.638 1.114 7.278 1.00 94.62 102 LYS A CA 1
ATOM 775 C C . LYS A 1 102 ? 6.927 0.439 5.933 1.00 94.62 102 LYS A C 1
ATOM 777 O O . LYS A 1 102 ? 6.819 1.100 4.910 1.00 94.62 102 LYS A O 1
ATOM 782 N N . ALA A 1 103 ? 7.201 -0.865 5.921 1.00 95.06 103 ALA A N 1
ATOM 783 C CA . ALA A 1 103 ? 7.421 -1.619 4.686 1.00 95.06 103 ALA A CA 1
ATOM 784 C C . ALA A 1 103 ? 6.186 -1.610 3.765 1.00 95.06 103 ALA A C 1
ATOM 786 O O . ALA A 1 103 ? 6.322 -1.534 2.546 1.00 95.06 103 ALA A O 1
ATOM 787 N N . TRP A 1 104 ? 4.977 -1.650 4.336 1.00 95.75 104 TRP A N 1
ATOM 788 C CA . TRP A 1 104 ? 3.738 -1.477 3.574 1.00 95.75 104 TRP A CA 1
ATOM 789 C C . TRP A 1 104 ? 3.604 -0.063 2.996 1.00 95.75 104 TRP A C 1
ATOM 791 O O . TRP A 1 104 ? 3.326 0.069 1.806 1.00 95.75 104 TRP A O 1
ATOM 801 N N . ILE A 1 105 ? 3.849 0.976 3.809 1.00 95.19 105 ILE A N 1
ATOM 802 C CA . ILE A 1 105 ? 3.816 2.384 3.376 1.00 95.19 105 ILE A CA 1
ATOM 803 C C . ILE A 1 105 ? 4.784 2.612 2.217 1.00 95.19 105 ILE A C 1
ATOM 805 O O . ILE A 1 105 ? 4.424 3.261 1.238 1.00 95.19 105 ILE A O 1
ATOM 809 N N . ASP A 1 106 ? 5.994 2.067 2.314 1.00 95.81 106 ASP A N 1
ATOM 810 C CA . ASP A 1 106 ? 7.004 2.270 1.285 1.00 95.81 106 ASP A CA 1
ATOM 811 C C . ASP A 1 106 ? 6.560 1.669 -0.047 1.00 95.81 106 ASP A C 1
ATOM 813 O O . ASP A 1 106 ? 6.673 2.342 -1.064 1.00 95.81 106 ASP A O 1
ATOM 817 N N . ARG A 1 107 ? 5.961 0.468 -0.038 1.00 96.12 107 ARG A N 1
ATOM 818 C CA . ARG A 1 107 ? 5.431 -0.159 -1.258 1.00 96.12 107 ARG A CA 1
ATOM 819 C C . ARG A 1 107 ? 4.272 0.615 -1.876 1.00 96.12 107 ARG A C 1
ATOM 821 O O . ARG A 1 107 ? 4.267 0.826 -3.080 1.00 96.12 107 ARG A O 1
ATOM 828 N N . VAL A 1 108 ? 3.295 1.066 -1.087 1.00 95.31 108 VAL A N 1
ATOM 829 C CA . VAL A 1 108 ? 2.184 1.848 -1.665 1.00 95.31 108 VAL A CA 1
ATOM 830 C C . VAL A 1 108 ? 2.652 3.208 -2.180 1.00 95.31 108 VAL A C 1
ATOM 832 O O . VAL A 1 108 ? 2.024 3.768 -3.065 1.00 95.31 108 VAL A O 1
ATOM 835 N N . SER A 1 109 ? 3.777 3.718 -1.675 1.00 93.19 109 SER A N 1
ATOM 836 C CA . SER A 1 109 ? 4.379 4.985 -2.102 1.00 93.19 109 SER A CA 1
ATOM 837 C C . SER A 1 109 ? 5.356 4.827 -3.274 1.00 93.19 109 SER A C 1
ATOM 839 O O . SER A 1 109 ? 6.207 5.695 -3.471 1.00 93.19 109 SER A O 1
ATOM 841 N N . PHE A 1 110 ? 5.272 3.728 -4.032 1.00 96.31 110 PHE A N 1
ATOM 842 C CA . PHE A 1 110 ? 6.090 3.531 -5.227 1.00 96.31 110 PHE A CA 1
ATOM 843 C C . PHE A 1 110 ? 5.934 4.718 -6.200 1.00 96.31 110 PHE A C 1
ATOM 845 O O . PHE A 1 110 ? 4.837 5.285 -6.292 1.00 96.31 110 PHE A O 1
ATOM 852 N N . PRO A 1 111 ? 6.994 5.123 -6.927 1.00 93.88 111 PRO A N 1
ATOM 853 C CA . PRO A 1 111 ? 6.920 6.237 -7.868 1.00 93.88 111 PRO A CA 1
ATOM 854 C C . PRO A 1 111 ? 5.704 6.160 -8.797 1.00 93.88 111 PRO A C 1
ATOM 856 O O . PRO A 1 111 ? 5.369 5.097 -9.315 1.00 93.88 111 PRO A O 1
ATOM 859 N N . ASN A 1 112 ? 5.042 7.302 -8.994 1.00 90.19 112 ASN A N 1
ATOM 860 C CA . ASN A 1 112 ? 3.843 7.468 -9.824 1.00 90.19 112 ASN A CA 1
ATOM 861 C C . ASN A 1 112 ? 2.589 6.682 -9.384 1.00 90.19 112 ASN A C 1
ATOM 863 O O . ASN A 1 112 ? 1.559 6.803 -10.043 1.00 90.19 112 ASN A O 1
ATOM 867 N N . ALA A 1 113 ? 2.610 5.959 -8.253 1.00 87.69 113 ALA A N 1
ATOM 868 C CA . ALA A 1 113 ? 1.456 5.185 -7.775 1.00 87.69 113 ALA A CA 1
ATOM 869 C C . ALA A 1 113 ? 0.186 6.031 -7.593 1.00 87.69 113 ALA A C 1
ATOM 871 O O . ALA A 1 113 ? -0.917 5.573 -7.886 1.00 87.69 113 ALA A O 1
ATOM 872 N N . PHE A 1 114 ? 0.344 7.280 -7.142 1.00 90.25 114 PHE A N 1
ATOM 873 C CA . PHE A 1 114 ? -0.767 8.198 -6.882 1.00 90.25 114 PHE A CA 1
ATOM 874 C C . PHE A 1 114 ? -0.533 9.598 -7.461 1.00 90.25 114 PHE A C 1
ATOM 876 O O . PHE A 1 114 ? -0.994 10.594 -6.894 1.00 90.25 114 PHE A O 1
ATOM 883 N N . THR A 1 115 ? 0.167 9.681 -8.588 1.00 86.88 115 THR A N 1
ATOM 884 C CA . THR A 1 115 ? 0.359 10.928 -9.341 1.00 86.88 115 THR A CA 1
ATOM 885 C C . THR A 1 115 ? -0.546 10.894 -10.572 1.00 86.88 115 THR A C 1
ATOM 887 O O . THR A 1 115 ? -0.676 9.846 -11.197 1.00 86.88 115 THR A O 1
ATOM 890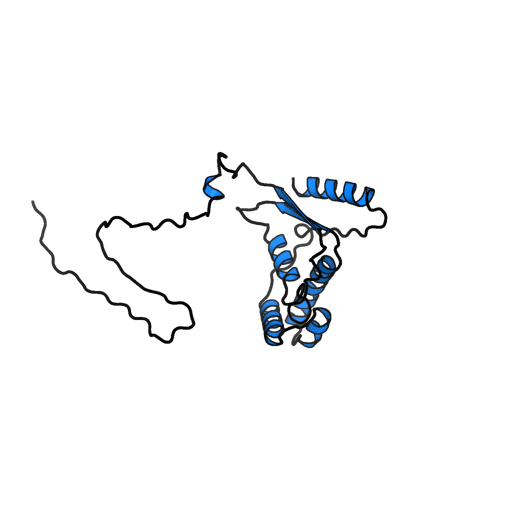 N N . GLY A 1 116 ? -1.212 12.001 -10.911 1.00 79.50 116 GLY A N 1
ATOM 891 C CA . GLY A 1 116 ? -1.943 12.098 -12.179 1.00 79.50 116 GLY A CA 1
ATOM 892 C C . GLY A 1 116 ? -0.994 12.359 -13.360 1.00 79.50 116 GLY A C 1
ATOM 893 O O . GLY A 1 116 ? 0.118 12.847 -13.132 1.00 79.50 116 GLY A O 1
ATOM 894 N N . PRO A 1 117 ? -1.418 12.099 -14.611 1.00 74.69 117 PRO A N 1
ATOM 895 C CA . PRO A 1 117 ? -0.665 12.514 -15.797 1.00 74.69 117 PRO A CA 1
ATOM 896 C C . PRO A 1 117 ? -0.312 14.006 -15.718 1.00 74.69 117 PRO A C 1
ATOM 898 O O . PRO A 1 117 ? -1.115 14.796 -15.217 1.00 74.69 117 PRO A O 1
ATOM 901 N N .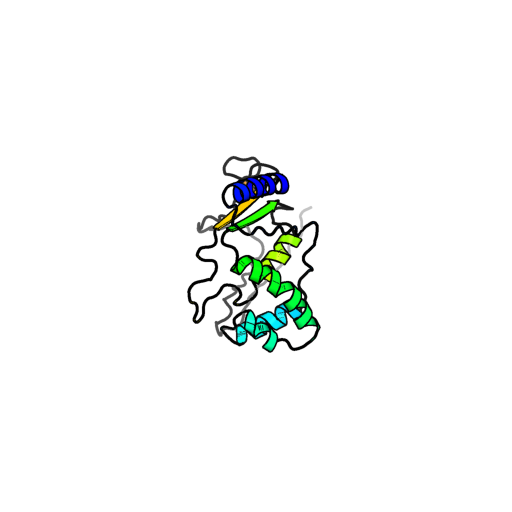 ASP A 1 118 ? 0.897 14.381 -16.144 1.00 71.06 118 ASP A N 1
ATOM 902 C CA . ASP A 1 118 ? 1.410 15.765 -16.134 1.00 71.06 118 ASP A CA 1
ATOM 903 C C . ASP A 1 118 ? 1.445 16.449 -14.751 1.00 71.06 118 ASP A C 1
ATOM 905 O O . ASP A 1 118 ? 1.357 17.671 -14.633 1.00 71.06 118 ASP A O 1
ATOM 909 N N . GLY A 1 119 ? 1.550 15.668 -13.668 1.00 66.94 119 GLY A N 1
ATOM 910 C CA . GLY A 1 119 ? 1.445 16.200 -12.301 1.00 66.94 119 GLY A CA 1
ATOM 911 C C . GLY A 1 119 ? 0.011 16.574 -11.915 1.00 66.94 119 GLY A C 1
ATOM 912 O O . GLY A 1 119 ? -0.212 17.320 -10.958 1.00 66.94 119 GLY A O 1
ATOM 913 N N . GLY A 1 120 ? -0.965 16.057 -12.664 1.00 72.88 120 GLY A N 1
ATOM 914 C CA . GLY A 1 120 ? -2.389 16.217 -12.429 1.00 72.88 120 GLY A CA 1
ATOM 915 C C . GLY A 1 120 ? -2.856 15.640 -11.090 1.00 72.88 120 GLY A C 1
ATOM 916 O O . GLY A 1 120 ? -2.092 15.109 -10.279 1.00 72.88 120 GLY A O 1
ATOM 917 N N . ARG A 1 121 ? -4.163 15.761 -10.835 1.00 76.62 121 ARG A N 1
ATOM 918 C CA . ARG A 1 121 ? -4.757 15.408 -9.537 1.00 76.62 121 ARG A CA 1
ATOM 919 C C . ARG A 1 121 ? -4.460 13.955 -9.157 1.00 76.62 121 ARG A C 1
ATOM 921 O O . ARG A 1 121 ? -4.695 13.040 -9.937 1.00 76.62 121 ARG A O 1
ATOM 928 N N . SER A 1 122 ? -4.012 13.769 -7.916 1.00 84.69 122 SER A N 1
ATOM 929 C CA . SER A 1 122 ? -3.818 12.447 -7.320 1.00 84.69 122 SER A CA 1
ATOM 930 C C . SER A 1 122 ? -5.136 11.656 -7.281 1.00 84.69 122 SER A C 1
ATOM 932 O O . SER A 1 122 ? -6.158 12.232 -6.885 1.00 84.69 122 SER A O 1
ATOM 934 N N . PRO A 1 123 ? -5.130 10.343 -7.589 1.00 82.62 123 PRO A N 1
ATOM 935 C CA . PRO A 1 123 ? -6.298 9.477 -7.430 1.00 82.62 123 PRO A CA 1
ATOM 936 C C . PRO A 1 123 ? -6.772 9.377 -5.972 1.00 82.62 123 PRO A C 1
ATOM 938 O O . PRO A 1 123 ? -7.924 9.039 -5.732 1.00 82.62 123 PRO A O 1
ATOM 941 N N . LEU A 1 124 ? -5.932 9.737 -4.992 1.00 88.62 124 LEU A N 1
ATOM 942 C CA . LEU A 1 124 ? -6.285 9.688 -3.569 1.00 88.62 124 LEU A CA 1
ATOM 943 C C . LEU A 1 124 ? -7.000 10.939 -3.053 1.00 88.62 124 LEU A C 1
ATOM 945 O O . LEU A 1 124 ? -7.258 11.048 -1.855 1.00 88.62 124 LEU A O 1
ATOM 949 N N . ARG A 1 125 ? -7.311 11.912 -3.917 1.00 85.88 125 ARG A N 1
ATOM 950 C CA . ARG A 1 125 ? -7.856 13.207 -3.482 1.00 85.88 125 ARG A CA 1
ATOM 951 C C . ARG A 1 125 ? -9.168 13.084 -2.705 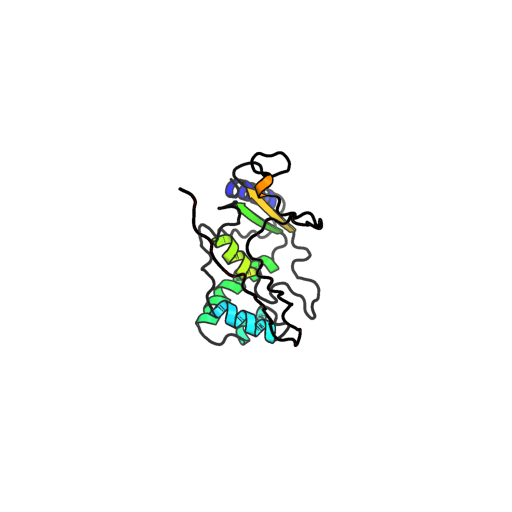1.00 85.88 125 ARG A C 1
ATOM 953 O O . ARG A 1 125 ? -9.385 13.832 -1.756 1.00 85.88 125 ARG A O 1
ATOM 960 N N . GLU A 1 126 ? -10.015 12.146 -3.108 1.00 89.12 126 GLU A N 1
ATOM 961 C CA . GLU A 1 126 ? -11.317 11.904 -2.482 1.00 89.12 126 GLU A CA 1
ATOM 962 C C . GLU A 1 126 ? -11.257 10.759 -1.447 1.00 89.12 126 GLU A C 1
ATOM 964 O O . GLU A 1 126 ? -12.255 10.440 -0.798 1.00 89.12 126 GLU A O 1
ATOM 969 N N . THR A 1 127 ? -10.083 10.144 -1.250 1.00 94.31 127 THR A N 1
ATOM 970 C CA . THR A 1 127 ? -9.891 9.057 -0.287 1.00 94.31 127 THR A CA 1
ATOM 971 C C . THR A 1 127 ? -9.871 9.605 1.135 1.00 94.31 127 THR A C 1
ATOM 973 O O . THR A 1 127 ? -8.994 10.372 1.536 1.00 94.31 127 THR A O 1
ATOM 976 N N . ARG A 1 128 ? -10.811 9.146 1.965 1.00 95.19 128 ARG A N 1
ATOM 977 C CA . ARG A 1 128 ? -10.821 9.473 3.394 1.00 95.19 128 ARG A CA 1
ATOM 978 C C . ARG A 1 128 ? -9.819 8.607 4.152 1.00 95.19 128 ARG A C 1
ATOM 980 O O . ARG A 1 128 ? -10.010 7.400 4.258 1.00 95.19 128 ARG A O 1
ATOM 987 N N . VAL A 1 129 ? -8.805 9.213 4.763 1.00 95.69 129 VAL A N 1
ATOM 988 C CA . VAL A 1 129 ? -7.851 8.493 5.622 1.00 95.69 129 VAL A CA 1
ATOM 989 C C . VAL A 1 129 ? -8.232 8.651 7.094 1.00 95.69 129 VAL A C 1
ATOM 991 O O . VAL A 1 129 ? -8.421 9.762 7.584 1.00 95.69 129 VAL A O 1
ATOM 994 N N . VAL A 1 130 ? -8.326 7.535 7.816 1.00 96.31 130 VAL A N 1
ATOM 995 C CA . VAL A 1 130 ? -8.568 7.489 9.264 1.00 96.31 130 VAL A CA 1
ATOM 996 C C . VAL A 1 130 ? -7.405 6.761 9.926 1.00 96.31 130 VAL A C 1
ATOM 998 O O . VAL A 1 130 ? -7.216 5.568 9.709 1.00 96.31 130 VAL A O 1
ATOM 1001 N N . ALA A 1 131 ? -6.632 7.457 10.758 1.00 95.12 131 ALA A N 1
ATOM 1002 C CA . ALA A 1 131 ? -5.525 6.867 11.507 1.00 95.12 131 ALA A CA 1
ATOM 1003 C C . ALA A 1 131 ? -5.895 6.702 12.988 1.00 95.12 131 ALA A C 1
ATOM 1005 O O . ALA A 1 131 ? -6.091 7.677 13.712 1.00 95.12 131 ALA A O 1
ATOM 1006 N N . VAL A 1 132 ? -5.962 5.456 13.452 1.00 94.81 132 VAL A N 1
ATOM 1007 C CA . VAL A 1 132 ? -6.184 5.104 14.856 1.00 94.81 132 VAL A CA 1
ATOM 1008 C C . VAL A 1 132 ? -4.837 4.820 15.503 1.00 94.81 132 VAL A C 1
ATOM 1010 O O . VAL A 1 132 ? -4.254 3.748 15.321 1.00 94.81 132 VAL A O 1
ATOM 1013 N N . MET A 1 133 ? -4.352 5.785 16.278 1.00 92.12 133 MET A N 1
ATOM 1014 C CA . MET A 1 133 ? -3.066 5.702 16.965 1.00 92.12 133 MET A CA 1
ATOM 1015 C C . MET A 1 133 ? -3.232 5.285 18.426 1.00 92.12 133 MET A C 1
ATOM 1017 O O . MET A 1 133 ? -4.167 5.716 19.100 1.00 92.12 133 MET A O 1
ATOM 1021 N N . ALA A 1 134 ? -2.307 4.475 18.942 1.00 87.62 134 ALA A N 1
ATOM 1022 C CA . ALA A 1 134 ? -2.199 4.217 20.378 1.00 87.62 134 ALA A CA 1
ATOM 1023 C C . ALA A 1 134 ? -0.742 4.287 20.827 1.00 87.62 134 ALA A C 1
ATOM 1025 O O . ALA A 1 134 ? 0.155 3.835 20.120 1.00 87.62 134 ALA A O 1
ATOM 1026 N N . ARG A 1 135 ? -0.521 4.840 22.019 1.00 86.00 135 ARG A N 1
ATOM 1027 C CA . ARG A 1 135 ? 0.808 5.117 22.567 1.00 86.00 135 ARG A CA 1
ATOM 1028 C C . ARG A 1 135 ? 0.813 5.033 24.086 1.00 86.00 135 ARG A C 1
ATOM 1030 O O . ARG A 1 135 ? -0.174 5.382 24.730 1.00 86.00 135 ARG A O 1
ATOM 1037 N N . GLY A 1 136 ? 1.938 4.590 24.643 1.00 79.19 136 GLY A N 1
ATOM 1038 C CA . GLY A 1 136 ? 2.161 4.525 26.085 1.00 79.19 136 GLY A CA 1
ATOM 1039 C C . GLY A 1 136 ? 2.491 5.898 26.672 1.00 79.19 136 GLY A C 1
ATOM 1040 O O . GLY A 1 136 ? 3.642 6.328 26.655 1.00 79.19 136 GLY A O 1
ATOM 1041 N N . GLY A 1 137 ? 1.489 6.583 27.222 1.00 78.56 137 GLY A N 1
ATOM 1042 C CA . GLY A 1 137 ? 1.649 7.855 27.934 1.00 78.56 137 GLY A CA 1
ATOM 1043 C C . GLY A 1 137 ? 1.286 9.105 27.124 1.00 78.56 137 GLY A C 1
ATOM 1044 O O . GLY A 1 137 ? 1.049 9.070 25.912 1.00 78.56 137 GLY A O 1
ATOM 1045 N N . GLY A 1 138 ? 1.219 10.233 27.831 1.00 78.88 138 GLY A N 1
ATOM 1046 C CA . GLY A 1 138 ? 0.907 11.543 27.268 1.00 78.88 138 GLY A CA 1
ATOM 1047 C C . GLY A 1 138 ? 2.165 12.287 26.814 1.00 78.88 138 GLY A C 1
ATOM 1048 O O . GLY A 1 138 ? 3.142 12.380 27.547 1.00 78.88 138 GLY A O 1
ATOM 1049 N N . TYR A 1 139 ? 2.115 12.832 25.603 1.00 80.25 139 TYR A N 1
ATOM 1050 C CA . TYR A 1 139 ? 3.181 13.606 24.950 1.00 80.25 139 TYR A CA 1
ATOM 1051 C C . TYR A 1 139 ? 2.624 14.921 24.376 1.00 80.25 139 TYR A C 1
ATOM 1053 O O . TYR A 1 139 ? 3.285 15.581 23.585 1.00 80.25 139 TYR A O 1
ATOM 1061 N N . GLY A 1 140 ? 1.374 15.270 24.698 1.00 77.94 140 GLY A N 1
ATOM 1062 C CA . GLY A 1 140 ? 0.853 16.603 24.398 1.00 77.94 140 GLY A CA 1
ATOM 1063 C C . GLY A 1 140 ? 1.485 17.647 25.325 1.00 77.94 140 GLY A C 1
ATOM 1064 O O . GLY A 1 140 ? 2.141 17.262 26.298 1.00 77.94 140 GLY A O 1
ATOM 1065 N N . PRO A 1 141 ? 1.288 18.948 25.059 1.00 78.06 141 PRO A N 1
ATOM 1066 C CA . PRO A 1 141 ? 1.720 20.007 25.968 1.00 78.06 141 PRO A CA 1
ATOM 1067 C C . PRO A 1 141 ? 1.274 19.720 27.411 1.00 78.06 141 PRO A C 1
ATOM 1069 O O . PRO A 1 141 ? 0.125 19.349 27.637 1.00 78.06 141 PRO A O 1
ATOM 1072 N N . GLY A 1 142 ? 2.194 19.834 28.374 1.00 79.19 142 GLY A N 1
ATOM 1073 C CA . GLY A 1 142 ? 1.923 19.585 29.798 1.00 79.19 142 GLY A CA 1
ATOM 1074 C C . GLY A 1 142 ? 1.883 18.112 30.233 1.00 79.19 142 GLY A C 1
ATOM 1075 O O . GLY A 1 142 ? 1.743 17.837 31.420 1.00 79.19 142 GLY A O 1
ATOM 1076 N N . ALA A 1 143 ? 2.032 17.151 29.320 1.00 83.81 143 ALA A N 1
ATOM 1077 C CA . ALA A 1 143 ? 2.057 15.734 29.673 1.00 83.81 143 ALA A CA 1
ATOM 1078 C C . ALA A 1 143 ? 3.470 15.242 30.073 1.00 83.81 143 ALA A C 1
ATOM 1080 O O . ALA A 1 143 ? 4.463 15.842 29.654 1.00 83.81 143 ALA A O 1
ATOM 1081 N N . PRO A 1 144 ? 3.601 14.103 30.790 1.00 80.06 144 PRO A N 1
ATOM 1082 C CA . PRO A 1 144 ? 4.890 13.623 31.309 1.00 80.06 144 PRO A CA 1
ATOM 1083 C C . PRO A 1 144 ? 5.994 13.442 30.258 1.00 80.06 144 PRO A C 1
ATOM 1085 O O . PRO A 1 144 ? 7.174 13.532 30.581 1.00 80.06 144 PRO A O 1
ATOM 1088 N N . ARG A 1 145 ? 5.630 13.187 28.993 1.00 74.81 145 ARG A N 1
ATOM 1089 C CA . ARG A 1 145 ? 6.574 13.022 27.875 1.00 74.81 145 ARG A CA 1
ATOM 1090 C C . ARG A 1 145 ? 6.496 14.149 26.838 1.00 74.81 145 ARG A C 1
ATOM 1092 O O . ARG A 1 145 ? 6.938 13.959 25.708 1.00 74.81 145 ARG A O 1
ATOM 1099 N N . ALA A 1 146 ? 5.966 15.325 27.184 1.00 76.44 146 ALA A N 1
ATOM 1100 C CA . ALA A 1 146 ? 5.802 16.454 26.255 1.00 76.44 146 ALA A CA 1
ATOM 1101 C C . ALA A 1 146 ? 7.105 16.873 25.540 1.00 76.44 146 ALA A C 1
ATOM 1103 O O . ALA A 1 146 ? 7.094 17.195 24.349 1.00 76.44 146 ALA A O 1
ATOM 1104 N N . SER A 1 147 ? 8.246 16.812 26.234 1.00 73.38 147 SER A N 1
ATOM 1105 C CA . SER A 1 147 ? 9.562 17.142 25.665 1.00 73.38 147 SER A CA 1
ATOM 1106 C C . SER A 1 147 ? 9.945 16.243 24.485 1.00 73.38 147 SER A C 1
ATOM 1108 O O . SER A 1 147 ? 10.563 16.711 23.536 1.00 73.38 147 SER A O 1
ATOM 1110 N N . THR A 1 148 ? 9.508 14.980 24.485 1.00 63.28 148 THR A N 1
ATOM 1111 C CA . THR A 1 148 ? 9.788 14.027 23.397 1.00 63.28 148 THR A CA 1
ATOM 1112 C C . THR A 1 148 ? 8.941 14.258 22.142 1.00 63.28 148 THR A C 1
ATOM 1114 O O . THR A 1 148 ? 9.317 13.806 21.067 1.00 63.28 148 THR A O 1
ATOM 1117 N N . ALA A 1 149 ? 7.826 14.992 22.241 1.00 58.50 149 ALA A N 1
ATOM 1118 C CA . ALA A 1 149 ? 7.029 15.393 21.078 1.00 58.50 149 ALA A CA 1
ATOM 1119 C C . ALA A 1 149 ? 7.518 16.700 20.436 1.00 58.50 149 ALA A C 1
ATOM 1121 O O . ALA A 1 149 ? 7.154 17.014 19.302 1.00 58.50 149 ALA A O 1
ATOM 1122 N N . THR A 1 150 ? 8.332 17.481 21.149 1.00 49.59 150 THR A N 1
ATOM 1123 C CA . THR A 1 150 ? 8.641 18.859 20.765 1.00 49.59 150 THR A CA 1
ATOM 1124 C C . THR A 1 150 ? 10.002 18.941 20.078 1.00 49.59 150 THR A C 1
ATOM 1126 O O . THR A 1 150 ? 10.969 19.447 20.631 1.00 49.59 150 THR A O 1
ATOM 1129 N N . SER A 1 151 ? 10.064 18.506 18.818 1.00 47.41 151 SER A N 1
ATOM 1130 C CA . SER A 1 151 ? 11.053 19.023 17.860 1.00 47.41 151 SER A CA 1
ATOM 1131 C C . SER A 1 151 ? 10.419 20.150 17.039 1.00 47.41 151 SER A C 1
ATOM 1133 O O . SER A 1 151 ? 10.306 20.102 15.819 1.00 47.41 151 SER A O 1
ATOM 1135 N N . ARG A 1 152 ? 9.946 21.198 17.717 1.00 46.72 152 ARG A N 1
ATOM 1136 C CA . ARG A 1 152 ? 9.876 22.523 17.097 1.00 46.72 152 ARG A CA 1
ATOM 1137 C C . ARG A 1 152 ? 11.066 23.280 17.647 1.00 46.72 152 ARG A C 1
ATOM 1139 O O . ARG A 1 152 ? 10.983 23.849 18.730 1.00 46.72 152 ARG A O 1
ATOM 1146 N N . ARG A 1 153 ? 12.192 23.263 16.921 1.00 41.91 153 ARG A N 1
ATOM 1147 C CA . ARG A 1 153 ? 13.221 24.287 17.141 1.00 41.91 153 ARG A CA 1
ATOM 1148 C C . ARG A 1 153 ? 12.506 25.632 16.988 1.00 41.91 153 ARG A C 1
ATOM 1150 O O . ARG A 1 153 ? 11.936 25.865 15.922 1.00 41.91 153 ARG A O 1
ATOM 1157 N N . PRO A 1 154 ? 12.510 26.508 18.003 1.00 38.94 154 PRO A N 1
ATOM 1158 C CA . PRO A 1 154 ? 12.169 27.890 17.752 1.00 38.94 154 PRO A CA 1
ATOM 1159 C C . PRO A 1 154 ? 13.194 28.395 16.736 1.00 38.94 154 PRO A C 1
ATOM 1161 O O . PRO A 1 154 ? 14.402 28.225 16.930 1.00 38.94 154 PRO A O 1
ATOM 1164 N N . THR A 1 155 ? 12.734 28.989 15.640 1.00 47.75 155 THR A N 1
ATOM 1165 C CA . THR A 1 155 ? 13.564 29.834 14.779 1.00 47.75 155 THR A CA 1
ATOM 1166 C C . THR A 1 155 ? 13.933 31.088 15.570 1.00 47.75 155 THR A C 1
ATOM 1168 O O . THR A 1 155 ? 13.382 32.161 15.368 1.00 47.75 155 THR A O 1
ATOM 1171 N N . GLY A 1 156 ? 14.828 30.926 16.540 1.00 40.66 156 GLY A N 1
ATOM 1172 C CA . GLY A 1 156 ? 15.460 31.990 17.299 1.00 40.66 156 GLY A CA 1
ATOM 1173 C C . GLY A 1 156 ? 16.957 31.915 17.047 1.00 40.66 156 GLY A C 1
ATOM 1174 O O . GLY A 1 156 ? 17.571 30.863 17.239 1.00 40.66 156 GLY A O 1
ATOM 1175 N N . ARG A 1 157 ? 17.545 33.022 16.582 1.00 41.59 157 ARG A N 1
ATOM 1176 C CA . ARG A 1 157 ? 19.000 33.196 16.498 1.00 41.59 157 ARG A CA 1
ATOM 1177 C C . ARG A 1 157 ? 19.595 32.907 17.875 1.00 41.59 157 ARG A C 1
ATOM 1179 O O . ARG A 1 157 ? 19.424 33.684 18.805 1.00 41.59 157 ARG A O 1
ATOM 1186 N N . ARG A 1 158 ? 20.300 31.785 17.999 1.00 37.97 158 ARG A N 1
ATOM 1187 C CA . ARG A 1 158 ? 21.132 31.485 19.162 1.00 37.97 158 ARG A CA 1
ATOM 1188 C C . ARG A 1 158 ? 22.505 32.100 18.909 1.00 37.97 158 ARG A C 1
ATOM 1190 O O . ARG A 1 158 ? 23.281 31.565 18.122 1.00 37.97 158 ARG A O 1
ATOM 1197 N N . THR A 1 159 ? 22.805 33.220 19.552 1.00 38.56 159 THR A N 1
ATOM 1198 C CA . THR A 1 159 ? 24.194 33.590 19.829 1.00 38.56 159 THR A CA 1
ATOM 1199 C C . THR A 1 159 ? 24.686 32.656 20.934 1.00 38.56 159 THR A C 1
ATOM 1201 O O . THR A 1 159 ? 24.077 32.548 21.995 1.00 38.56 159 THR A O 1
ATOM 1204 N N . SER A 1 160 ? 25.733 31.882 20.650 1.00 35.28 160 SER A N 1
ATOM 1205 C CA . SER A 1 160 ? 26.332 30.979 21.638 1.00 35.28 160 SER A CA 1
ATOM 1206 C C . SER A 1 160 ? 27.356 31.759 22.471 1.00 35.28 160 SER A C 1
ATOM 1208 O O . SER A 1 160 ? 28.165 32.469 21.866 1.00 35.28 160 SER A O 1
ATOM 1210 N N . PRO A 1 161 ? 27.385 31.628 23.810 1.00 34.94 161 PRO A N 1
ATOM 1211 C CA . PRO A 1 161 ? 28.461 32.197 24.604 1.00 34.94 161 PRO A CA 1
ATOM 1212 C C . PRO A 1 161 ? 29.757 31.442 24.307 1.00 34.94 161 PRO A C 1
ATOM 1214 O O . PRO A 1 161 ? 29.765 30.222 24.126 1.00 34.94 161 PRO A O 1
ATOM 1217 N N . ALA A 1 162 ? 30.851 32.190 24.198 1.00 42.34 162 ALA A N 1
ATOM 1218 C CA . ALA A 1 162 ? 32.179 31.641 24.012 1.00 42.34 162 ALA A CA 1
ATOM 1219 C C . ALA A 1 162 ? 32.651 30.973 25.310 1.00 42.34 162 ALA A C 1
ATOM 1221 O O . ALA A 1 162 ? 32.804 31.639 26.327 1.00 42.34 162 ALA A O 1
ATOM 1222 N N . SER A 1 163 ? 32.949 29.680 25.248 1.00 37.38 163 SER A N 1
ATOM 1223 C CA . SER A 1 163 ? 33.908 29.045 26.148 1.00 37.38 163 SER A CA 1
ATOM 1224 C C . SER A 1 163 ? 34.961 28.336 25.300 1.00 37.38 163 SER A C 1
ATOM 1226 O O . SER A 1 163 ? 34.684 27.779 24.236 1.00 37.38 163 SER A O 1
ATOM 1228 N N . ALA A 1 164 ? 36.207 28.550 25.697 1.00 40.25 164 ALA A N 1
ATOM 1229 C CA . ALA A 1 164 ? 37.400 28.377 24.892 1.00 40.25 164 ALA A CA 1
ATOM 1230 C C . ALA A 1 164 ? 37.792 26.904 24.712 1.00 40.25 164 ALA A C 1
ATOM 1232 O O . ALA A 1 164 ? 37.641 26.101 25.626 1.00 40.25 164 ALA A O 1
ATOM 1233 N N . GLY A 1 165 ? 38.366 26.585 23.547 1.00 36.28 165 GLY A N 1
ATOM 1234 C CA . GLY A 1 165 ? 39.075 25.322 23.332 1.00 36.28 165 GLY A CA 1
ATOM 1235 C C . GLY A 1 165 ? 38.852 24.686 21.963 1.00 36.28 165 GLY A C 1
ATOM 1236 O O . GLY A 1 165 ? 38.303 23.599 21.890 1.00 36.28 165 GLY A O 1
ATOM 1237 N N . ARG A 1 166 ? 39.348 25.341 20.899 1.00 37.00 166 ARG A N 1
ATOM 1238 C CA . ARG A 1 166 ? 39.392 24.897 19.482 1.00 37.00 166 ARG A CA 1
ATOM 1239 C C . ARG A 1 166 ? 38.039 24.912 18.747 1.00 37.00 166 ARG A C 1
ATOM 1241 O O . ARG A 1 166 ? 37.171 24.074 18.951 1.00 37.00 166 ARG A O 1
ATOM 1248 N N . ARG A 1 167 ? 37.884 25.868 17.821 1.00 36.56 167 ARG A N 1
ATOM 1249 C CA . ARG A 1 167 ? 36.789 25.901 16.838 1.00 36.56 167 ARG A CA 1
ATOM 1250 C C . ARG A 1 167 ? 37.315 25.391 15.503 1.00 36.56 167 ARG A C 1
ATOM 1252 O O . ARG A 1 167 ? 38.065 26.098 14.839 1.00 36.56 167 ARG A O 1
ATOM 1259 N N . THR A 1 168 ? 36.879 24.211 15.088 1.00 39.31 168 THR A N 1
ATOM 1260 C CA . THR A 1 168 ? 36.920 23.835 13.672 1.00 39.31 168 THR A CA 1
ATOM 1261 C C . THR A 1 168 ? 35.640 24.371 13.044 1.00 39.31 168 THR A C 1
ATOM 1263 O O . THR A 1 168 ? 34.546 23.960 13.423 1.00 39.31 168 THR A O 1
ATOM 1266 N N . THR A 1 169 ? 35.752 25.342 12.140 1.00 39.75 169 THR A N 1
ATOM 1267 C CA . THR A 1 169 ? 34.606 25.836 11.363 1.00 39.75 169 THR A CA 1
ATOM 1268 C C . THR A 1 169 ? 34.692 25.228 9.970 1.00 39.75 169 THR A C 1
ATOM 1270 O O . THR A 1 169 ? 35.572 25.588 9.197 1.00 39.75 169 THR A O 1
ATOM 1273 N N . CYS A 1 170 ? 33.801 24.282 9.670 1.00 34.06 170 CYS A N 1
ATOM 1274 C CA . CYS A 1 170 ? 33.602 23.760 8.319 1.00 34.06 170 CYS A CA 1
ATOM 1275 C C . CYS A 1 170 ? 32.278 24.307 7.789 1.00 34.06 170 CYS A C 1
ATOM 1277 O O . CYS A 1 170 ? 31.217 24.000 8.335 1.00 34.06 170 CYS A O 1
ATOM 1279 N N . THR A 1 171 ? 32.334 25.115 6.737 1.00 37.53 171 THR A N 1
ATOM 1280 C CA . THR A 1 171 ? 31.144 25.620 6.050 1.00 37.53 171 THR A CA 1
ATOM 1281 C C . THR A 1 171 ? 30.790 24.646 4.930 1.00 37.53 171 THR A C 1
ATOM 1283 O O . THR A 1 171 ? 31.561 24.489 3.988 1.00 37.53 171 THR A O 1
ATOM 1286 N N . TRP A 1 172 ? 29.641 23.981 5.033 1.00 31.19 172 TRP A N 1
ATOM 1287 C CA . TRP A 1 172 ? 29.086 23.152 3.960 1.00 31.19 172 TRP A CA 1
ATOM 1288 C C . TRP A 1 172 ? 28.051 23.958 3.176 1.00 31.19 172 TRP A C 1
ATOM 1290 O O . TRP A 1 172 ? 27.140 24.532 3.775 1.00 31.19 172 TRP A O 1
ATOM 1300 N N . TRP A 1 173 ? 28.183 23.989 1.850 1.00 35.97 173 TRP A N 1
ATOM 1301 C CA . TRP A 1 173 ? 27.192 24.570 0.940 1.00 35.97 173 TRP A CA 1
ATOM 1302 C C . TRP A 1 173 ? 26.400 23.459 0.218 1.00 35.97 173 TRP A C 1
ATOM 1304 O O . TRP A 1 173 ? 26.926 22.358 0.045 1.00 35.97 173 TRP A O 1
ATOM 1314 N N . PRO A 1 174 ? 25.132 23.708 -0.168 1.00 35.19 174 PRO A N 1
ATOM 1315 C CA . PRO A 1 174 ? 24.281 22.754 -0.888 1.00 35.19 174 PRO A CA 1
ATOM 1316 C C . PRO A 1 174 ? 24.849 22.360 -2.272 1.00 35.19 174 PRO A C 1
ATOM 1318 O O . PRO A 1 174 ? 25.664 23.092 -2.831 1.00 35.19 174 PRO A O 1
ATOM 1321 N N . PRO A 1 175 ? 24.406 21.223 -2.849 1.00 40.50 175 PRO A N 1
ATOM 1322 C CA . PRO A 1 175 ? 25.140 20.460 -3.873 1.00 40.50 175 PRO A CA 1
ATOM 1323 C C . PRO A 1 175 ? 25.292 21.096 -5.271 1.00 40.50 175 PRO A C 1
ATOM 1325 O O . PRO A 1 175 ? 25.850 20.445 -6.144 1.00 40.50 175 PRO A O 1
ATOM 1328 N N . ASN A 1 176 ? 24.871 22.347 -5.496 1.00 43.84 176 ASN A N 1
ATOM 1329 C CA . ASN A 1 176 ? 24.932 23.016 -6.808 1.00 43.84 176 ASN A CA 1
ATOM 1330 C C . ASN A 1 176 ? 25.710 24.354 -6.793 1.00 43.84 176 ASN A C 1
ATOM 1332 O O . ASN A 1 176 ? 25.304 25.310 -7.451 1.00 43.84 176 ASN A O 1
ATOM 1336 N N . SER A 1 177 ? 26.836 24.435 -6.075 1.00 35.12 177 SER A N 1
ATOM 1337 C CA . SER A 1 177 ? 27.758 25.587 -6.145 1.00 35.12 177 SER A CA 1
ATOM 1338 C C . SER A 1 177 ? 29.173 25.150 -6.570 1.00 35.12 177 SER A C 1
ATOM 1340 O O . SER A 1 177 ? 29.715 24.233 -5.955 1.00 35.12 177 SER A O 1
ATOM 1342 N N . PRO A 1 178 ? 29.819 25.795 -7.565 1.00 39.69 178 PRO A N 1
ATOM 1343 C CA . PRO A 1 178 ? 31.098 25.351 -8.133 1.00 39.69 178 PRO A CA 1
ATOM 1344 C C . PRO A 1 178 ? 32.328 25.886 -7.366 1.00 39.69 178 PRO A C 1
ATOM 1346 O O . PRO A 1 178 ? 33.263 26.404 -7.971 1.00 39.69 178 PRO A O 1
ATOM 1349 N N . ALA A 1 179 ? 32.346 25.788 -6.032 1.00 40.06 179 ALA A N 1
ATOM 1350 C CA . ALA A 1 179 ? 33.466 26.254 -5.204 1.00 40.06 179 ALA A CA 1
ATOM 1351 C C . ALA A 1 179 ? 33.994 25.132 -4.296 1.00 40.06 179 ALA A C 1
ATOM 1353 O O . ALA A 1 179 ? 33.236 24.495 -3.568 1.00 40.06 179 ALA A O 1
ATOM 1354 N N . SER A 1 180 ? 35.303 24.884 -4.358 1.00 39.38 180 SER A N 1
ATOM 1355 C CA . SER A 1 180 ? 36.012 23.835 -3.622 1.00 39.38 180 SER A CA 1
ATOM 1356 C C . SER A 1 180 ? 35.986 24.046 -2.100 1.00 39.38 180 SER A C 1
ATOM 1358 O O . SER A 1 180 ? 36.087 25.162 -1.592 1.00 39.38 180 SER A O 1
ATOM 1360 N N . THR A 1 181 ? 35.869 22.944 -1.356 1.00 41.25 181 THR A N 1
ATOM 1361 C CA . THR A 1 181 ? 35.922 22.900 0.113 1.00 41.25 181 THR A CA 1
ATOM 1362 C C . THR A 1 181 ? 37.249 23.467 0.625 1.00 41.25 181 THR A C 1
ATOM 1364 O O . THR A 1 181 ? 38.301 22.893 0.357 1.00 41.25 181 THR A O 1
ATOM 1367 N N . SER A 1 182 ? 37.226 24.551 1.409 1.00 36.84 182 SER A N 1
ATOM 1368 C CA . SER A 1 182 ? 38.421 25.048 2.107 1.00 36.84 182 SER A CA 1
ATOM 1369 C C . SER A 1 182 ? 38.253 24.953 3.624 1.00 36.84 182 SER A C 1
ATOM 1371 O O . SER A 1 182 ? 37.370 25.599 4.189 1.00 36.84 182 SER A O 1
ATOM 1373 N N . CYS A 1 183 ? 39.133 24.199 4.285 1.00 38.72 183 CYS A N 1
ATOM 1374 C CA . CYS A 1 183 ? 39.288 24.186 5.740 1.00 38.72 183 CYS A CA 1
ATOM 1375 C C . CYS A 1 183 ? 40.628 24.844 6.095 1.00 38.72 183 CYS A C 1
ATOM 1377 O O . CYS A 1 183 ? 41.643 24.528 5.478 1.00 38.72 183 CYS A O 1
ATOM 1379 N N . ARG A 1 184 ? 40.657 25.744 7.086 1.00 36.00 184 ARG A N 1
ATOM 1380 C CA . ARG A 1 184 ? 41.901 26.361 7.574 1.00 36.00 184 ARG A CA 1
ATOM 1381 C C . ARG A 1 184 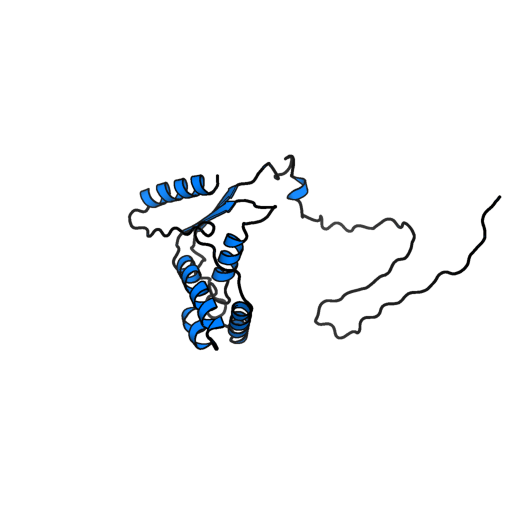? 42.000 26.195 9.090 1.00 36.00 184 ARG A C 1
ATOM 1383 O O . ARG A 1 184 ? 41.030 26.434 9.804 1.00 36.00 184 ARG A O 1
ATOM 1390 N N . SER A 1 185 ? 43.172 25.793 9.571 1.00 38.53 185 SER A N 1
ATOM 1391 C CA . SER A 1 185 ? 43.476 25.573 10.989 1.00 38.53 185 SER A CA 1
ATOM 1392 C C . SER A 1 185 ? 44.849 26.155 11.328 1.00 38.53 185 SER A C 1
ATOM 1394 O O . SER A 1 185 ? 45.787 25.959 10.559 1.00 38.53 185 SER A O 1
ATOM 1396 N N . SER A 1 186 ? 44.971 26.829 12.478 1.00 36.09 186 SER A N 1
ATOM 1397 C CA . SER A 1 186 ? 46.244 27.362 12.999 1.00 36.09 186 SER A CA 1
ATOM 1398 C C . SER A 1 186 ? 46.533 26.822 14.412 1.00 36.09 186 SER A C 1
ATOM 1400 O O . SER A 1 186 ? 45.580 26.646 15.180 1.00 36.09 186 SER A O 1
ATOM 1402 N N . PRO A 1 187 ? 47.805 26.571 14.789 1.00 30.80 187 PRO A N 1
ATOM 1403 C CA . PRO A 1 187 ? 48.167 26.037 16.101 1.00 30.80 187 PRO A CA 1
ATOM 1404 C C . PRO A 1 187 ? 48.558 27.143 17.098 1.00 30.80 187 PRO A C 1
ATOM 1406 O O . PRO A 1 187 ? 49.165 28.139 16.717 1.00 30.80 187 PRO A O 1
ATOM 1409 N N . ALA A 1 188 ? 48.267 26.942 18.386 1.00 36.72 188 ALA A N 1
ATOM 1410 C CA . ALA A 1 188 ? 48.782 27.768 19.484 1.00 36.72 188 ALA A CA 1
ATOM 1411 C C . ALA A 1 188 ? 49.804 26.951 20.294 1.00 36.72 188 ALA A C 1
ATOM 1413 O O . ALA A 1 188 ? 49.517 25.816 20.679 1.00 36.72 188 ALA A O 1
ATOM 1414 N N . TRP A 1 189 ? 51.004 27.506 20.464 1.00 26.50 189 TRP A N 1
ATOM 1415 C CA . TRP A 1 189 ? 52.221 26.854 20.958 1.00 26.50 189 TRP A CA 1
ATOM 1416 C C . TRP A 1 189 ? 52.419 26.931 22.489 1.00 26.50 189 TRP A C 1
ATOM 1418 O O . TRP A 1 189 ? 51.923 27.846 23.138 1.00 26.50 189 TRP A O 1
ATOM 1428 N N . SER A 1 190 ? 53.286 26.016 22.961 1.00 32.03 190 SER A N 1
ATOM 1429 C CA . SER A 1 190 ? 54.291 26.078 24.056 1.00 32.03 190 SER A CA 1
ATOM 1430 C C . SER A 1 190 ? 53.895 26.092 25.550 1.00 32.03 190 SER A C 1
ATOM 1432 O O . SER A 1 190 ? 53.059 26.852 26.019 1.00 32.03 190 SER A O 1
ATOM 1434 N N . THR A 1 191 ? 54.597 25.212 26.272 1.00 34.69 191 THR A N 1
ATOM 1435 C CA . THR A 1 191 ? 54.537 24.745 27.672 1.00 34.69 191 THR A CA 1
ATOM 1436 C C . THR A 1 191 ? 55.223 25.649 28.707 1.00 34.69 191 THR A C 1
ATOM 1438 O O . THR A 1 191 ? 56.248 26.243 28.389 1.00 34.69 191 THR A O 1
ATOM 1441 N N . TRP A 1 192 ? 54.755 25.612 29.966 1.00 28.89 192 TRP A N 1
ATOM 1442 C CA . TRP A 1 192 ? 55.511 25.935 31.198 1.00 28.89 192 TRP A CA 1
ATOM 1443 C C . TRP A 1 192 ? 55.153 24.923 32.321 1.00 28.89 192 TRP A C 1
ATOM 1445 O O . TRP A 1 192 ? 54.038 24.394 32.289 1.00 28.89 192 TRP A O 1
ATOM 1455 N N . PRO A 1 193 ? 56.072 24.597 33.260 1.00 36.28 193 PRO A N 1
ATOM 1456 C CA . PRO A 1 193 ? 55.960 23.468 34.197 1.00 36.28 193 PRO A CA 1
ATOM 1457 C C . PRO A 1 193 ? 55.251 23.835 35.527 1.00 36.28 193 PRO A C 1
ATOM 1459 O O . PRO A 1 193 ? 55.011 25.019 35.772 1.00 36.28 193 PRO A O 1
ATOM 1462 N N . PRO A 1 194 ? 54.887 22.845 36.377 1.00 35.88 194 PRO A N 1
ATOM 1463 C CA . PRO A 1 194 ? 54.038 23.061 37.554 1.00 35.88 194 PRO A CA 1
ATOM 1464 C C . PRO A 1 194 ? 54.819 23.494 38.819 1.00 35.88 194 PRO A C 1
ATOM 1466 O O . PRO A 1 194 ? 56.022 23.244 38.900 1.00 35.88 194 PRO A O 1
ATOM 1469 N N . PRO A 1 195 ? 54.144 24.116 39.810 1.00 39.78 195 PRO A N 1
ATOM 1470 C CA . PRO A 1 195 ? 54.694 24.442 41.133 1.00 39.78 195 PRO A CA 1
ATOM 1471 C C . PRO A 1 195 ? 54.402 23.328 42.181 1.00 39.78 195 PRO A C 1
ATOM 1473 O O . PRO A 1 195 ? 53.616 22.429 41.880 1.00 39.78 195 PRO A O 1
ATOM 1476 N N . PRO A 1 196 ? 54.987 23.427 43.395 1.00 47.12 196 PRO A N 1
ATOM 1477 C CA . PRO A 1 196 ? 55.945 22.489 44.005 1.00 47.12 196 PRO A CA 1
ATOM 1478 C C . PRO A 1 196 ? 55.436 21.075 44.312 1.00 47.12 196 PRO A C 1
ATOM 1480 O O . PRO A 1 196 ? 54.265 20.926 44.727 1.00 47.12 196 PRO A O 1
#